Protein AF-0000000085115412 (afdb_homodimer)

Foldseek 3Di:
DDCLLVLLLQLLLVQLVVPPQFDALVRSCVRSVDDSVSSVVSVVLCVVLQQWHWDDDPSIHIHGNDHQQQAFSLSSCCSRPNPVQADDQPPFPPVDPCRVVVNVVSRVVSVVVVVVVSVVRRVHTSVNVNVVVVVD/DFCLLVLLLQLLLVQLVVPFQFDALVRSCVRSVDDSVSSVVSVVLCVVLQQWHWDDDPSTHIHGNDHQQQAFSLSSCCSRPNPVQADDQPPFPPVDPCRVVVNVVSRVVSVVVVVVVSVVRRVHTSVNVNVVVVVD

Secondary structure (DSSP, 8-state):
--HHHHHHHHHHHHHHHTTT--B-HHHHHHHHT--HHHHHHHHHHHHHTTSEEEE-STT-EEEESS-GGG-BHHHHHHHHHTTTTS-------TT-HHHHHHHHHHHHHHHHHHHHHHHHHHT-BHHHHHHHHHH-/--HHHHHHHHHHHHHHHTTT--B-HHHHHHHHT--HHHHHHHHHHHHHTTSEEEE-STT-EEEESS-GGG-BHHHHHHHHHTTTTS-------TT-HHHHHHHHHHHHHHHHHHHHHHHHHHT-BHHHHHHHHHH-

Structure (mmCIF, N/CA/C/O backbone):
data_AF-0000000085115412-model_v1
#
loop_
_entity.id
_entity.type
_entity.pdbx_description
1 polymer 'Hypothetical conserved protein'
#
loop_
_atom_site.group_PDB
_atom_site.id
_atom_site.type_symbol
_atom_site.label_atom_id
_atom_site.label_alt_id
_atom_site.label_comp_id
_atom_site.label_asym_id
_atom_site.label_entity_id
_atom_site.label_seq_id
_atom_site.pdbx_PDB_ins_code
_atom_site.Cartn_x
_atom_site.Cartn_y
_atom_site.Cartn_z
_atom_site.occupancy
_atom_site.B_iso_or_equiv
_atom_site.auth_seq_id
_atom_site.auth_comp_id
_atom_site.auth_asym_id
_atom_site.auth_atom_id
_atom_site.pdbx_PDB_model_num
ATOM 1 N N . MET A 1 1 ? -1.9 0.179 -7.562 1 40.44 1 MET A N 1
ATOM 2 C CA . MET A 1 1 ? -1.897 -1.228 -7.168 1 40.44 1 MET A CA 1
ATOM 3 C C . MET A 1 1 ? -2.105 -2.133 -8.375 1 40.44 1 MET A C 1
ATOM 5 O O . MET A 1 1 ? -3.162 -2.094 -9.016 1 40.44 1 MET A O 1
ATOM 9 N N . ASN A 1 2 ? -0.764 -2.729 -8.93 1 58.31 2 ASN A N 1
ATOM 10 C CA . ASN A 1 2 ? -0.173 -3.447 -10.055 1 58.31 2 ASN A CA 1
ATOM 11 C C . ASN A 1 2 ? -0.727 -4.863 -10.172 1 58.31 2 ASN A C 1
ATOM 13 O O . ASN A 1 2 ? -0.945 -5.531 -9.156 1 58.31 2 ASN A O 1
ATOM 17 N N . SER A 1 3 ? -1.425 -5.23 -10.961 1 79.81 3 SER A N 1
ATOM 18 C CA . SER A 1 3 ? -1.986 -6.512 -11.375 1 79.81 3 SER A CA 1
ATOM 19 C C . SER A 1 3 ? -0.922 -7.605 -11.383 1 79.81 3 SER A C 1
ATOM 21 O O . SER A 1 3 ? -1.246 -8.797 -11.398 1 79.81 3 SER A O 1
ATOM 23 N N . ASP A 1 4 ? 0.306 -7.184 -11.125 1 87.69 4 ASP A N 1
ATOM 24 C CA . ASP A 1 4 ? 1.377 -8.172 -11.211 1 87.69 4 ASP A CA 1
ATOM 25 C C . ASP A 1 4 ? 1.309 -9.164 -10.055 1 87.69 4 ASP A C 1
ATOM 27 O O . ASP A 1 4 ? 1.56 -10.352 -10.234 1 87.69 4 ASP A O 1
ATOM 31 N N . PHE A 1 5 ? 0.961 -8.664 -8.891 1 91.12 5 PHE A N 1
ATOM 32 C CA . PHE A 1 5 ? 0.835 -9.531 -7.723 1 91.12 5 PHE A CA 1
ATOM 33 C C . PHE A 1 5 ? -0.239 -10.586 -7.941 1 91.12 5 PHE A C 1
ATOM 35 O O . PHE A 1 5 ? 0.008 -11.781 -7.75 1 91.12 5 PHE A O 1
ATOM 42 N N . SER A 1 6 ? -1.369 -10.188 -8.438 1 90.44 6 SER A N 1
ATOM 43 C CA . SER A 1 6 ? -2.477 -11.109 -8.664 1 90.44 6 SER A CA 1
ATOM 44 C C . SER A 1 6 ? -2.135 -12.133 -9.742 1 90.44 6 SER A C 1
ATOM 46 O O . SER A 1 6 ? -2.428 -13.32 -9.586 1 90.44 6 SER A O 1
ATOM 48 N N . ILE A 1 7 ? -1.524 -11.672 -10.727 1 91.44 7 ILE A N 1
ATOM 49 C CA . ILE A 1 7 ? -1.143 -12.562 -11.812 1 91.44 7 ILE A CA 1
ATOM 50 C C . ILE A 1 7 ? -0.115 -13.578 -11.312 1 91.44 7 ILE A C 1
ATOM 52 O O . ILE A 1 7 ? -0.211 -14.766 -11.617 1 91.44 7 ILE A O 1
ATOM 56 N N . ALA A 1 8 ? 0.861 -13.078 -10.57 1 94.81 8 ALA A N 1
ATOM 57 C CA . ALA A 1 8 ? 1.9 -13.953 -10.039 1 94.81 8 ALA A CA 1
ATOM 58 C C . ALA A 1 8 ? 1.303 -15.023 -9.125 1 94.81 8 ALA A C 1
ATOM 60 O O . ALA A 1 8 ? 1.633 -16.203 -9.242 1 94.81 8 ALA A O 1
ATOM 61 N N . VAL A 1 9 ? 0.425 -14.594 -8.266 1 95 9 VAL A N 1
ATOM 62 C CA . VAL A 1 9 ? -0.204 -15.547 -7.363 1 95 9 VAL A CA 1
ATOM 63 C C . VAL A 1 9 ? -1.008 -16.562 -8.172 1 95 9 VAL A C 1
ATOM 65 O O . VAL A 1 9 ? -0.978 -17.766 -7.875 1 95 9 VAL A O 1
ATOM 68 N N . HIS A 1 10 ? -1.705 -16.125 -9.172 1 93.19 10 HIS A N 1
ATOM 69 C CA . HIS A 1 10 ? -2.463 -17.031 -10.039 1 93.19 10 HIS A CA 1
ATOM 70 C C . HIS A 1 10 ? -1.551 -18.062 -10.695 1 93.19 10 HIS A C 1
ATOM 72 O O . HIS A 1 10 ? -1.855 -19.25 -10.703 1 93.19 10 HIS A O 1
ATOM 78 N N . CYS A 1 11 ? -0.471 -17.625 -11.242 1 94 11 CYS A N 1
ATOM 79 C CA . CYS A 1 11 ? 0.487 -18.516 -11.883 1 94 11 CYS A CA 1
ATOM 80 C C . CYS A 1 11 ? 0.977 -19.578 -10.906 1 94 11 CYS A C 1
ATOM 82 O O . CYS A 1 11 ? 0.958 -20.781 -11.219 1 94 11 CYS A O 1
ATOM 84 N N . VAL A 1 12 ? 1.375 -19.172 -9.734 1 96.19 12 VAL A N 1
ATOM 85 C CA . VAL A 1 12 ? 1.95 -20.062 -8.734 1 96.19 12 VAL A CA 1
ATOM 86 C C . VAL A 1 12 ? 0.88 -21.031 -8.234 1 96.19 12 VAL A C 1
ATOM 88 O O . VAL A 1 12 ? 1.144 -22.234 -8.062 1 96.19 12 VAL A O 1
ATOM 91 N N . ALA A 1 13 ? -0.322 -20.5 -8.031 1 94.88 13 ALA A N 1
ATOM 92 C CA . ALA A 1 13 ? -1.43 -21.359 -7.605 1 94.88 13 ALA A CA 1
ATOM 93 C C . ALA A 1 13 ? -1.746 -22.406 -8.664 1 94.88 13 ALA A C 1
ATOM 95 O O . ALA A 1 13 ? -2.02 -23.562 -8.336 1 94.88 13 ALA A O 1
ATOM 96 N N . TYR A 1 14 ? -1.753 -22 -9.898 1 93.06 14 TYR A N 1
ATOM 97 C CA . TYR A 1 14 ? -2.004 -22.922 -11 1 93.06 14 TYR A CA 1
ATOM 98 C C . TYR A 1 14 ? -0.962 -24.031 -11.023 1 93.06 14 TYR A C 1
ATOM 100 O O . TYR A 1 14 ? -1.308 -25.219 -11.125 1 93.06 14 TYR A O 1
ATOM 108 N N . LEU A 1 15 ? 0.262 -23.656 -10.906 1 95.06 15 LEU A N 1
ATOM 109 C CA . LEU A 1 15 ? 1.343 -24.641 -10.891 1 95.06 15 LEU A CA 1
ATOM 110 C C . LEU A 1 15 ? 1.211 -25.578 -9.695 1 95.06 15 LEU A C 1
ATOM 112 O O . LEU A 1 15 ? 1.473 -26.781 -9.812 1 95.06 15 LEU A O 1
ATOM 116 N N . ALA A 1 16 ? 0.853 -24.984 -8.594 1 94.62 16 ALA A N 1
ATOM 117 C CA . ALA A 1 16 ? 0.689 -25.781 -7.379 1 94.62 16 ALA A CA 1
ATOM 118 C C . ALA A 1 16 ? -0.381 -26.859 -7.566 1 94.62 16 ALA A C 1
ATOM 120 O O . ALA A 1 16 ? -0.235 -27.984 -7.086 1 94.62 16 ALA A O 1
ATOM 121 N N . LYS A 1 17 ? -1.429 -26.531 -8.219 1 91.5 17 LYS A N 1
ATOM 122 C CA . LYS A 1 17 ? -2.533 -27.469 -8.438 1 91.5 17 LYS A CA 1
ATOM 123 C C . LYS A 1 17 ? -2.109 -28.625 -9.328 1 91.5 17 LYS A C 1
ATOM 125 O O . LYS A 1 17 ? -2.736 -29.688 -9.312 1 91.5 17 LYS A O 1
ATOM 130 N N . LYS A 1 18 ? -1.025 -28.438 -10.109 1 89.12 18 LYS A N 1
ATOM 131 C CA . LYS A 1 18 ? -0.589 -29.453 -11.062 1 89.12 18 LYS A CA 1
ATOM 132 C C . LYS A 1 18 ? 0.364 -30.438 -10.406 1 89.12 18 LYS A C 1
ATOM 134 O O . LYS A 1 18 ? 0.803 -31.406 -11.047 1 89.12 18 LYS A O 1
ATOM 139 N N . GLN A 1 19 ? 0.475 -30.438 -9.18 1 80.81 19 GLN A N 1
ATOM 140 C CA . GLN A 1 19 ? 1.154 -31.406 -8.32 1 80.81 19 GLN A CA 1
ATOM 141 C C . GLN A 1 19 ? 2.432 -31.906 -8.977 1 80.81 19 GLN A C 1
ATOM 143 O O . GLN A 1 19 ? 2.607 -33.125 -9.141 1 80.81 19 GLN A O 1
ATOM 148 N N . ASN A 1 20 ? 3.395 -31.141 -9.352 1 76.19 20 ASN A N 1
ATO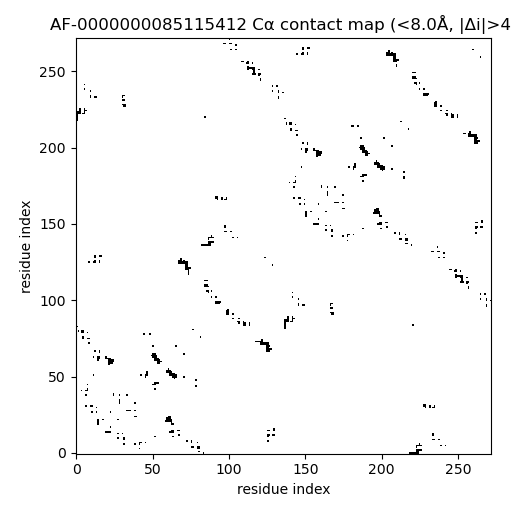M 149 C CA . ASN A 1 20 ? 4.727 -31.531 -9.812 1 76.19 20 ASN A CA 1
ATOM 150 C C . ASN A 1 20 ? 4.754 -31.766 -11.32 1 76.19 20 ASN A C 1
ATOM 152 O O . ASN A 1 20 ? 5.75 -32.281 -11.852 1 76.19 20 ASN A O 1
ATOM 156 N N . GLN A 1 21 ? 3.709 -31.609 -11.945 1 88.12 21 GLN A N 1
ATOM 157 C CA . GLN A 1 21 ? 3.742 -31.641 -13.406 1 88.12 21 GLN A CA 1
ATOM 158 C C . GLN A 1 21 ? 4.191 -30.297 -13.977 1 88.12 21 GLN A C 1
ATOM 160 O O . GLN A 1 21 ? 3.857 -29.234 -13.438 1 88.12 21 GLN A O 1
ATOM 165 N N . ARG A 1 22 ? 4.984 -30.438 -14.984 1 92.5 22 ARG A N 1
ATOM 166 C CA . ARG A 1 22 ? 5.41 -29.219 -15.656 1 92.5 22 ARG A CA 1
ATOM 167 C C . ARG A 1 22 ? 4.336 -28.719 -16.609 1 92.5 22 ARG A C 1
ATOM 169 O O . ARG A 1 22 ? 3.672 -29.516 -17.281 1 92.5 22 ARG A O 1
ATOM 176 N N . VAL A 1 23 ? 4.164 -27.484 -16.562 1 92.25 23 VAL A N 1
ATOM 177 C CA . VAL A 1 23 ? 3.131 -26.844 -17.375 1 92.25 23 VAL A CA 1
ATOM 178 C C . VAL A 1 23 ? 3.771 -25.828 -18.312 1 92.25 23 VAL A C 1
ATOM 180 O O . VAL A 1 23 ? 4.719 -25.125 -17.938 1 92.25 23 VAL A O 1
ATOM 183 N N . THR A 1 24 ? 3.264 -25.781 -19.562 1 91.5 24 THR A N 1
ATOM 184 C CA . THR A 1 24 ? 3.82 -24.844 -20.547 1 91.5 24 THR A CA 1
ATOM 185 C C . THR A 1 24 ? 3.311 -23.438 -20.297 1 91.5 24 THR A C 1
ATOM 187 O O . THR A 1 24 ? 2.301 -23.234 -19.609 1 91.5 24 THR A O 1
ATOM 190 N N . SER A 1 25 ? 4.09 -22.422 -20.844 1 91.44 25 SER A N 1
ATOM 191 C CA . SER A 1 25 ? 3.646 -21.047 -20.75 1 91.44 25 SER A CA 1
ATOM 192 C C . SER A 1 25 ? 2.279 -20.844 -21.391 1 91.44 25 SER A C 1
ATOM 194 O O . SER A 1 25 ? 1.492 -20 -20.953 1 91.44 25 SER A O 1
ATOM 196 N N . GLU A 1 26 ? 2 -21.641 -22.406 1 89.19 26 GLU A N 1
ATOM 197 C CA . GLU A 1 26 ? 0.71 -21.578 -23.078 1 89.19 26 GLU A CA 1
ATOM 198 C C . GLU A 1 26 ? -0.423 -22.016 -22.156 1 89.19 26 GLU A C 1
ATOM 200 O O . GLU A 1 26 ? -1.492 -21.406 -22.141 1 89.19 26 GLU A O 1
ATOM 205 N N . ASP A 1 27 ? -0.217 -23.078 -21.453 1 88.5 27 ASP A N 1
ATOM 206 C CA . ASP A 1 27 ? -1.202 -23.562 -20.484 1 88.5 27 ASP A CA 1
ATOM 207 C C . ASP A 1 27 ? -1.5 -22.5 -19.438 1 88.5 27 ASP A C 1
ATOM 209 O O . ASP A 1 27 ? -2.662 -22.25 -19.109 1 88.5 27 ASP A O 1
ATOM 213 N N . ILE A 1 28 ? -0.465 -21.906 -18.922 1 90.19 28 ILE A N 1
ATOM 214 C CA . ILE A 1 28 ? -0.603 -20.891 -17.875 1 90.19 28 ILE A CA 1
ATOM 215 C C . ILE A 1 28 ? -1.339 -19.672 -18.438 1 90.19 28 ILE A C 1
ATOM 217 O O . ILE A 1 28 ? -2.244 -19.141 -17.797 1 90.19 28 ILE A O 1
ATOM 221 N N . ALA A 1 29 ? -0.965 -19.25 -19.641 1 88.69 29 ALA A N 1
ATOM 222 C CA . ALA A 1 29 ? -1.586 -18.094 -20.297 1 88.69 29 ALA A CA 1
ATOM 223 C C . ALA A 1 29 ? -3.09 -18.297 -20.438 1 88.69 29 ALA A C 1
ATOM 225 O O . ALA A 1 29 ? -3.873 -17.375 -20.234 1 88.69 29 ALA A O 1
ATOM 226 N N . GLN A 1 30 ? -3.453 -19.5 -20.797 1 84.88 30 GLN A N 1
ATOM 227 C CA . GLN A 1 30 ? -4.863 -19.812 -20.984 1 84.88 30 GLN A CA 1
ATOM 228 C C . GLN A 1 30 ? -5.617 -19.734 -19.656 1 84.88 30 GLN A C 1
ATOM 230 O O . GLN A 1 30 ? -6.773 -19.312 -19.609 1 84.88 30 GLN A O 1
ATOM 235 N N . SER A 1 31 ? -4.953 -20.109 -18.656 1 85.06 31 SER A N 1
ATOM 236 C CA . SER A 1 31 ? -5.582 -20.094 -17.344 1 85.06 31 SER A CA 1
ATOM 237 C C . SER A 1 31 ? -5.727 -18.672 -16.812 1 85.06 31 SER A C 1
ATOM 239 O O . SER A 1 31 ? -6.801 -18.266 -16.359 1 85.06 31 SER A O 1
ATOM 241 N N . VAL A 1 32 ? -4.707 -17.828 -16.875 1 83.44 32 VAL A N 1
ATOM 242 C CA . VAL A 1 32 ? -4.645 -16.5 -16.25 1 83.44 32 VAL A CA 1
ATOM 243 C C . VAL A 1 32 ? -5.289 -15.469 -17.188 1 83.44 32 VAL A C 1
ATOM 245 O O . VAL A 1 32 ? -5.664 -14.383 -16.734 1 83.44 32 VAL A O 1
ATOM 248 N N . SER A 1 33 ? -5.469 -15.773 -18.453 1 81.62 33 SER A N 1
ATOM 249 C CA . SER A 1 33 ? -6.066 -14.891 -19.453 1 81.62 33 SER A CA 1
ATOM 250 C C . SER A 1 33 ? -5.348 -13.547 -19.516 1 81.62 33 SER A C 1
ATOM 252 O O . SER A 1 33 ? -5.984 -12.5 -19.469 1 81.62 33 SER A O 1
ATOM 254 N N . VAL A 1 34 ? -4.07 -13.602 -19.547 1 82 34 VAL A N 1
ATOM 255 C CA . VAL A 1 34 ? -3.232 -12.414 -19.641 1 82 34 VAL A CA 1
ATOM 256 C C . VAL A 1 34 ? -2.42 -12.453 -20.922 1 82 34 VAL A C 1
ATOM 258 O O . VAL A 1 34 ? -2.197 -13.523 -21.5 1 82 34 VAL A O 1
ATOM 261 N N . HIS A 1 35 ? -2.109 -11.305 -21.359 1 84.88 35 HIS A N 1
ATOM 262 C CA . HIS A 1 35 ? -1.275 -11.203 -22.562 1 84.88 35 HIS A CA 1
ATOM 263 C C . HIS A 1 35 ? 0.042 -11.953 -22.375 1 84.88 35 HIS A C 1
ATOM 265 O O . HIS A 1 35 ? 0.68 -11.836 -21.328 1 84.88 35 HIS A O 1
ATOM 271 N N . PRO A 1 36 ? 0.452 -12.711 -23.422 1 88.31 36 PRO A N 1
ATOM 272 C CA . PRO A 1 36 ? 1.651 -13.547 -23.328 1 88.31 36 PRO A CA 1
ATOM 273 C C . PRO A 1 36 ? 2.891 -12.75 -22.922 1 88.31 36 PRO A C 1
ATOM 275 O O . PRO A 1 36 ? 3.727 -13.25 -22.172 1 88.31 36 PRO A O 1
ATOM 278 N N . ALA A 1 37 ? 2.99 -11.555 -23.391 1 90.44 37 ALA A N 1
ATOM 279 C CA . ALA A 1 37 ? 4.152 -10.742 -23.047 1 90.44 37 ALA A CA 1
ATOM 280 C C . ALA A 1 37 ? 4.184 -10.445 -21.547 1 90.44 37 ALA A C 1
ATOM 282 O O . ALA A 1 37 ? 5.242 -10.5 -20.922 1 90.44 37 ALA A O 1
ATOM 283 N N . ARG A 1 38 ? 3.094 -10.086 -20.969 1 90.12 38 ARG A N 1
ATOM 284 C CA . ARG A 1 38 ? 3.006 -9.82 -19.531 1 90.12 38 ARG A CA 1
ATOM 285 C C . ARG A 1 38 ? 3.277 -11.086 -18.719 1 90.12 38 ARG A C 1
ATOM 287 O O . ARG A 1 38 ? 3.957 -11.039 -17.688 1 90.12 38 ARG A O 1
ATOM 294 N N . LEU A 1 39 ? 2.74 -12.141 -19.203 1 93.19 39 LEU A N 1
ATOM 295 C CA . LEU A 1 39 ? 2.971 -13.422 -18.547 1 93.19 39 LEU A CA 1
ATOM 296 C C . LEU A 1 39 ? 4.457 -13.766 -18.516 1 93.19 39 LEU A C 1
ATOM 298 O O . LEU A 1 39 ? 4.98 -14.203 -17.5 1 93.19 39 LEU A O 1
ATOM 302 N N . ARG A 1 40 ? 5.121 -13.602 -19.625 1 94.38 40 ARG A N 1
ATOM 303 C CA . ARG A 1 40 ? 6.543 -13.922 -19.719 1 94.38 40 ARG A CA 1
ATOM 304 C C . ARG A 1 40 ? 7.355 -13.125 -18.703 1 94.38 40 ARG A C 1
ATOM 306 O O . ARG A 1 40 ? 8.266 -13.664 -18.078 1 94.38 40 ARG A O 1
ATOM 313 N N . LYS A 1 41 ? 6.984 -11.883 -18.547 1 94.88 41 LYS A N 1
ATOM 314 C CA . LYS A 1 41 ? 7.664 -11.039 -17.578 1 94.88 41 LYS A CA 1
ATOM 315 C C . LYS A 1 41 ? 7.484 -11.586 -16.156 1 94.88 41 LYS A C 1
ATOM 317 O O . LYS A 1 41 ? 8.453 -11.68 -15.398 1 94.88 41 LYS A O 1
ATOM 322 N N . ILE A 1 42 ? 6.324 -11.93 -15.859 1 95.25 42 ILE A N 1
ATOM 323 C CA . ILE A 1 42 ? 6.008 -12.422 -14.523 1 95.25 42 ILE A CA 1
ATOM 324 C C . ILE A 1 42 ? 6.711 -13.758 -14.289 1 95.25 42 ILE A C 1
ATOM 326 O O . ILE A 1 42 ? 7.312 -13.969 -13.234 1 95.25 42 ILE A O 1
ATOM 330 N N . LEU A 1 43 ? 6.645 -14.625 -15.328 1 96.31 43 LEU A N 1
ATOM 331 C CA . LEU A 1 43 ? 7.316 -15.914 -15.203 1 96.31 43 LEU A CA 1
ATOM 332 C C . LEU A 1 43 ? 8.82 -15.727 -15.047 1 96.31 43 LEU A C 1
ATOM 334 O O . LEU A 1 43 ? 9.469 -16.469 -14.297 1 96.31 43 LEU A O 1
ATOM 338 N N . SER A 1 44 ? 9.336 -14.781 -15.727 1 97.12 44 SER A N 1
ATOM 339 C CA . SER A 1 44 ? 10.758 -14.492 -15.625 1 97.12 44 SER A CA 1
ATOM 340 C C . SER A 1 44 ? 11.148 -14.062 -14.219 1 97.12 44 SER A C 1
ATOM 342 O O . SER A 1 44 ? 12.156 -14.523 -13.672 1 97.12 44 SER A O 1
ATOM 344 N N . ILE A 1 45 ? 10.367 -13.195 -13.641 1 96.44 45 ILE A N 1
ATOM 345 C CA . ILE A 1 45 ? 10.617 -12.711 -12.281 1 96.44 45 ILE A CA 1
ATOM 346 C C . ILE A 1 45 ? 10.523 -13.867 -11.297 1 96.44 45 ILE A C 1
ATOM 348 O O . ILE A 1 45 ? 11.391 -14.039 -10.438 1 96.44 45 ILE A O 1
ATOM 352 N N . LEU A 1 46 ? 9.508 -14.68 -11.398 1 97.44 46 LEU A N 1
ATOM 353 C CA . LEU A 1 46 ? 9.297 -15.812 -10.5 1 97.44 46 LEU A CA 1
ATOM 354 C C . LEU A 1 46 ? 10.445 -16.812 -10.594 1 97.44 46 LEU A C 1
ATOM 356 O O . LEU A 1 46 ? 10.859 -17.391 -9.586 1 97.44 46 LEU A O 1
ATOM 360 N N . ARG A 1 47 ? 10.906 -16.984 -11.828 1 97 47 ARG A N 1
ATOM 361 C CA . ARG A 1 47 ? 12.031 -17.891 -12.039 1 97 47 ARG A CA 1
ATOM 362 C C . ARG A 1 47 ? 13.305 -17.328 -11.43 1 97 47 ARG A C 1
ATOM 364 O O . ARG A 1 47 ? 14.023 -18.031 -10.711 1 97 47 ARG A O 1
ATOM 371 N N . LYS A 1 48 ? 13.562 -16.078 -11.703 1 97.06 48 LYS A N 1
ATOM 372 C CA . LYS A 1 48 ? 14.758 -15.398 -11.195 1 97.06 48 LYS A CA 1
ATOM 373 C C . LYS A 1 48 ? 14.805 -15.438 -9.672 1 97.06 48 LYS A C 1
ATOM 375 O O . LYS A 1 48 ? 15.875 -15.57 -9.078 1 97.06 48 LYS A O 1
ATOM 380 N N . GLU A 1 49 ? 13.656 -15.336 -9.062 1 96.81 49 GLU A N 1
ATOM 381 C CA . GLU A 1 49 ? 13.562 -15.297 -7.609 1 96.81 49 GLU A CA 1
ATOM 382 C C . GLU A 1 49 ? 13.391 -16.703 -7.027 1 96.81 49 GLU A C 1
ATOM 384 O O . GLU A 1 49 ? 13.094 -16.844 -5.84 1 96.81 49 GLU A O 1
ATOM 389 N N . ASN A 1 50 ? 13.477 -17.688 -7.82 1 97.12 50 ASN A N 1
ATOM 390 C CA . ASN A 1 50 ? 13.531 -19.109 -7.465 1 97.12 50 ASN A CA 1
ATOM 391 C C . ASN A 1 50 ? 12.219 -19.594 -6.867 1 97.12 50 ASN A C 1
ATOM 393 O O . ASN A 1 50 ? 12.211 -20.438 -5.973 1 97.12 50 ASN A O 1
ATOM 397 N N . ILE A 1 51 ? 11.156 -19.016 -7.277 1 97.44 51 ILE A N 1
ATOM 398 C CA . ILE A 1 51 ? 9.844 -19.484 -6.871 1 97.44 51 ILE A CA 1
ATOM 399 C C . ILE A 1 51 ? 9.406 -20.641 -7.773 1 97.44 51 ILE A C 1
ATOM 401 O O . ILE A 1 51 ? 8.797 -21.609 -7.309 1 97.44 51 ILE A O 1
ATOM 405 N N . ILE A 1 52 ? 9.773 -20.484 -9.07 1 97.25 52 ILE A N 1
ATOM 406 C CA . ILE A 1 52 ? 9.484 -21.547 -10.039 1 97.25 52 ILE A CA 1
ATOM 407 C C . ILE A 1 52 ? 10.758 -21.938 -10.789 1 97.25 52 ILE A C 1
ATOM 409 O O . ILE A 1 52 ? 11.758 -21.219 -10.719 1 97.25 52 ILE A O 1
ATOM 413 N N . THR A 1 53 ? 10.703 -23.016 -11.461 1 95.62 53 THR A N 1
ATOM 414 C CA . THR A 1 53 ? 11.781 -23.5 -12.32 1 95.62 53 THR A CA 1
ATOM 415 C C . THR A 1 53 ? 11.266 -23.781 -13.727 1 95.62 53 THR A C 1
ATOM 417 O O . THR A 1 53 ? 10.062 -23.984 -13.922 1 95.62 53 THR A O 1
ATOM 420 N N . SER A 1 54 ? 12.148 -23.656 -14.672 1 94.5 54 SER A N 1
ATOM 421 C CA . SER A 1 54 ? 11.789 -23.938 -16.062 1 94.5 54 SER A CA 1
ATOM 422 C C . SER A 1 54 ? 12.75 -24.938 -16.688 1 94.5 54 SER A C 1
ATOM 424 O O . SER A 1 54 ? 13.938 -24.969 -16.359 1 94.5 54 SER A O 1
ATOM 426 N N . LYS A 1 55 ? 12.234 -25.781 -17.469 1 92.12 55 LYS A N 1
ATOM 427 C CA . LYS A 1 55 ? 13 -26.734 -18.25 1 92.12 55 LYS A CA 1
ATOM 428 C C . LYS A 1 55 ? 12.648 -26.656 -19.734 1 92.12 55 LYS A C 1
ATOM 430 O O . LYS A 1 55 ? 11.477 -26.5 -20.094 1 92.12 55 LYS A O 1
ATOM 435 N N . GLU A 1 56 ? 13.711 -26.672 -20.531 1 89.75 56 GLU A N 1
ATOM 436 C CA . GLU A 1 56 ? 13.492 -26.594 -21.984 1 89.75 56 GLU A CA 1
ATOM 437 C C . GLU A 1 56 ? 13.188 -27.984 -22.547 1 89.75 56 GLU A C 1
ATOM 439 O O . GLU A 1 56 ? 13.5 -29 -21.922 1 89.75 56 GLU A O 1
ATOM 444 N N . GLY A 1 57 ? 12.594 -28.047 -23.844 1 85.31 57 GLY A N 1
ATOM 445 C CA . GLY A 1 57 ? 12.383 -29.297 -24.562 1 85.31 57 GLY A CA 1
ATOM 446 C C . GLY A 1 57 ? 10.93 -29.734 -24.594 1 85.31 57 GLY A C 1
ATOM 447 O O . GLY A 1 57 ? 10.07 -29.094 -23.984 1 85.31 57 GLY A O 1
ATOM 448 N N . ALA A 1 58 ? 10.547 -30.844 -25.234 1 81.62 58 ALA A N 1
ATOM 449 C CA . ALA A 1 58 ? 9.203 -31.359 -25.469 1 81.62 58 ALA A CA 1
ATOM 450 C C . ALA A 1 58 ? 8.492 -31.672 -24.156 1 81.62 58 ALA A C 1
ATOM 452 O O . ALA A 1 58 ? 7.285 -31.469 -24.031 1 81.62 58 ALA A O 1
ATOM 453 N N . LYS A 1 59 ? 9.219 -32.156 -23.109 1 85.19 59 LYS A N 1
ATOM 454 C CA . LYS A 1 59 ? 8.625 -32.438 -21.797 1 85.19 59 LYS A CA 1
ATOM 455 C C . LYS A 1 59 ? 8.969 -31.328 -20.812 1 85.19 59 LYS A C 1
ATOM 457 O O . LYS A 1 59 ? 9.023 -31.578 -19.594 1 85.19 59 LYS A O 1
ATOM 462 N N . GLY A 1 60 ? 9.234 -30.125 -21.453 1 91.69 60 GLY A N 1
ATOM 463 C CA . GLY A 1 60 ? 9.625 -29.016 -20.609 1 91.69 60 GLY A CA 1
ATOM 464 C C . GLY A 1 60 ? 8.445 -28.203 -20.109 1 91.69 60 GLY A C 1
ATOM 465 O O . GLY A 1 60 ? 7.297 -28.641 -20.188 1 91.69 60 GLY A O 1
ATOM 466 N N . GLY A 1 61 ? 8.797 -27.094 -19.359 1 95.06 61 GLY A N 1
ATOM 467 C CA . GLY A 1 61 ? 7.793 -26.219 -18.766 1 95.06 61 GLY A CA 1
ATOM 468 C C . GLY A 1 61 ? 8.188 -25.703 -17.406 1 95.06 61 GLY A C 1
ATOM 469 O O . GLY A 1 61 ? 9.375 -25.625 -17.078 1 95.06 61 GLY A O 1
ATOM 470 N N . PHE A 1 62 ? 7.156 -25.281 -16.734 1 96.56 62 PHE A N 1
ATOM 471 C CA . PHE A 1 62 ? 7.375 -24.625 -15.445 1 96.56 62 PHE A CA 1
ATOM 472 C C . PHE A 1 62 ? 6.844 -25.484 -14.305 1 96.56 62 PHE A C 1
ATOM 474 O O . PHE A 1 62 ? 5.848 -26.188 -14.469 1 96.56 62 PHE A O 1
ATOM 481 N N . SER A 1 63 ? 7.488 -25.469 -13.25 1 96.12 63 SER A N 1
ATOM 482 C CA . SER A 1 63 ? 7.031 -26.094 -12.008 1 96.12 63 SER A CA 1
ATOM 483 C C . SER A 1 63 ? 7.477 -25.297 -10.789 1 96.12 63 SER A C 1
ATOM 485 O O . SER A 1 63 ? 8.312 -24.391 -10.906 1 96.12 63 SER A O 1
ATOM 487 N N . LEU A 1 64 ? 6.902 -25.609 -9.633 1 96.81 64 LEU A N 1
ATOM 488 C CA . LEU A 1 64 ? 7.289 -24.938 -8.406 1 96.81 64 LEU A CA 1
ATOM 489 C C . LEU A 1 64 ? 8.664 -25.406 -7.934 1 96.81 64 LEU A C 1
ATOM 491 O O . LEU A 1 64 ? 9.008 -26.578 -8.086 1 96.81 64 LEU A O 1
ATOM 495 N N . ASN A 1 65 ? 9.383 -24.484 -7.34 1 95.44 65 ASN A N 1
ATOM 496 C CA . ASN A 1 65 ? 10.672 -24.828 -6.754 1 95.44 65 ASN A CA 1
ATOM 497 C C . ASN A 1 65 ? 10.523 -25.422 -5.352 1 95.44 65 ASN A C 1
ATOM 499 O O . ASN A 1 65 ? 11.375 -26.172 -4.891 1 95.44 65 ASN A O 1
ATOM 503 N N . ASP A 1 66 ? 9.508 -25.031 -4.605 1 95.38 66 ASP A N 1
ATOM 504 C CA . ASP A 1 66 ? 9.188 -25.5 -3.254 1 95.38 66 ASP A CA 1
ATOM 505 C C . ASP A 1 66 ? 7.723 -25.906 -3.141 1 95.38 66 ASP A C 1
ATOM 507 O O . ASP A 1 66 ? 6.898 -25.516 -3.973 1 95.38 66 ASP A O 1
ATOM 511 N N . PRO A 1 67 ? 7.41 -26.766 -2.141 1 96.75 67 PRO A N 1
ATOM 512 C CA . PRO A 1 67 ? 5.992 -27.062 -1.91 1 96.75 67 PRO A CA 1
ATOM 513 C C . PRO A 1 67 ? 5.16 -25.797 -1.658 1 96.75 67 PRO A C 1
ATOM 515 O O . PRO A 1 67 ? 5.668 -24.828 -1.099 1 96.75 67 PRO A O 1
ATOM 518 N N . PRO A 1 68 ? 3.871 -25.828 -2.076 1 97.38 68 PRO A N 1
ATOM 519 C CA . PRO A 1 68 ? 3.014 -24.656 -1.952 1 97.38 68 PRO A CA 1
ATOM 520 C C . PRO A 1 68 ? 2.895 -24.156 -0.513 1 97.38 68 PRO A C 1
ATOM 522 O O . PRO A 1 68 ? 2.654 -22.969 -0.282 1 97.38 68 PRO A O 1
ATOM 525 N N . GLU A 1 69 ? 3.078 -25.062 0.548 1 97.62 69 GLU A N 1
ATOM 526 C CA . GLU A 1 69 ? 2.947 -24.688 1.953 1 97.62 69 GLU A CA 1
ATOM 527 C C . GLU A 1 69 ? 4.125 -23.828 2.406 1 97.62 69 GLU A C 1
ATOM 529 O O . GLU A 1 69 ? 4.066 -23.203 3.463 1 97.62 69 GLU A O 1
ATOM 534 N N . HIS A 1 70 ? 5.199 -23.75 1.576 1 97.69 70 HIS A N 1
ATOM 535 C CA . HIS A 1 70 ? 6.383 -22.969 1.927 1 97.69 70 HIS A CA 1
ATOM 536 C C . HIS A 1 70 ? 6.426 -21.656 1.151 1 97.69 70 HIS A C 1
ATOM 538 O O . HIS A 1 70 ? 7.316 -20.828 1.37 1 97.69 70 HIS A O 1
ATOM 544 N N . ILE A 1 71 ? 5.543 -21.422 0.222 1 97.94 71 ILE A N 1
ATOM 545 C CA . ILE A 1 71 ? 5.477 -20.188 -0.56 1 97.94 71 ILE A CA 1
ATOM 546 C C . ILE A 1 71 ? 4.418 -19.266 0.03 1 97.94 71 ILE A C 1
ATOM 548 O O . ILE A 1 71 ? 3.221 -19.547 -0.051 1 97.94 71 ILE A O 1
ATOM 552 N N . THR A 1 72 ? 4.91 -18.188 0.626 1 98.44 72 THR A N 1
ATOM 553 C CA . THR A 1 72 ? 4.012 -17.25 1.291 1 98.44 72 THR A CA 1
ATOM 554 C C . THR A 1 72 ? 3.738 -16.047 0.4 1 98.44 72 THR A C 1
ATOM 556 O O . THR A 1 72 ? 4.508 -15.758 -0.518 1 98.44 72 THR A O 1
ATOM 559 N N . LEU A 1 73 ? 2.658 -15.391 0.662 1 96.81 73 LEU A N 1
ATOM 560 C CA . LEU A 1 73 ? 2.225 -14.297 -0.204 1 96.81 73 LEU A CA 1
ATOM 561 C C . LEU A 1 73 ? 3.16 -13.102 -0.077 1 96.81 73 LEU A C 1
ATOM 563 O O . LEU A 1 73 ? 3.299 -12.312 -1.016 1 96.81 73 LEU A O 1
ATOM 567 N N . ASP A 1 74 ? 3.816 -12.953 1.164 1 95.5 74 ASP A N 1
ATOM 568 C CA . ASP A 1 74 ? 4.738 -11.828 1.297 1 95.5 74 ASP A CA 1
ATOM 569 C C . ASP A 1 74 ? 5.91 -11.969 0.328 1 95.5 74 ASP A C 1
ATOM 571 O O . ASP A 1 74 ? 6.391 -10.969 -0.22 1 95.5 74 ASP A O 1
ATOM 575 N N . LYS A 1 75 ? 6.375 -13.211 0.081 1 96.12 75 LYS A N 1
ATOM 576 C CA . LYS A 1 75 ? 7.469 -13.445 -0.856 1 96.12 75 LYS A CA 1
ATOM 577 C C . LYS A 1 75 ? 7.094 -13 -2.268 1 96.12 75 LYS A C 1
ATOM 579 O O . LYS A 1 75 ? 7.879 -12.336 -2.945 1 96.12 75 LYS A O 1
ATOM 584 N N . ILE A 1 76 ? 5.852 -13.312 -2.66 1 95.94 76 ILE A N 1
ATOM 585 C CA . ILE A 1 76 ? 5.387 -12.961 -3.996 1 95.94 76 ILE A CA 1
ATOM 586 C C . ILE A 1 76 ? 5.141 -11.453 -4.066 1 95.94 76 ILE A C 1
ATOM 588 O O . ILE A 1 76 ? 5.457 -10.812 -5.074 1 95.94 76 ILE A O 1
ATOM 592 N N . PHE A 1 77 ? 4.621 -10.914 -3.029 1 93.5 77 PHE A N 1
ATOM 593 C CA . PHE A 1 77 ? 4.348 -9.484 -2.994 1 93.5 77 PHE A CA 1
ATOM 594 C C . PHE A 1 77 ? 5.637 -8.68 -3.127 1 93.5 77 PHE A C 1
ATOM 596 O O . PHE A 1 77 ? 5.699 -7.723 -3.898 1 93.5 77 PHE A O 1
ATOM 603 N N . LYS A 1 78 ? 6.68 -9.047 -2.42 1 92.5 78 LYS A N 1
ATOM 604 C CA . LYS A 1 78 ? 7.945 -8.32 -2.404 1 92.5 78 LYS A CA 1
ATOM 605 C C . LYS A 1 78 ? 8.578 -8.281 -3.795 1 92.5 78 LYS A C 1
ATOM 607 O O . LYS A 1 78 ? 9.188 -7.277 -4.176 1 92.5 78 LYS A 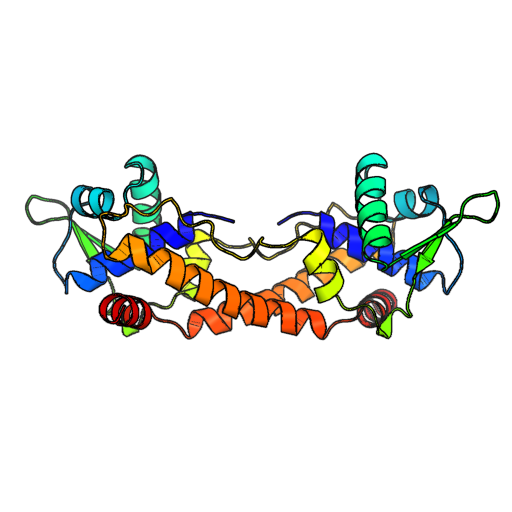O 1
ATOM 612 N N . ILE A 1 79 ? 8.359 -9.258 -4.547 1 92.44 79 ILE A N 1
ATOM 613 C CA . ILE A 1 79 ? 9.055 -9.32 -5.828 1 92.44 79 ILE A CA 1
ATOM 614 C C . ILE A 1 79 ? 8.195 -8.68 -6.914 1 92.44 79 ILE A C 1
ATOM 616 O O . ILE A 1 79 ? 8.68 -8.406 -8.016 1 92.44 79 ILE A O 1
ATOM 620 N N . THR A 1 80 ? 6.941 -8.484 -6.652 1 90.62 80 THR A N 1
ATOM 621 C CA . THR A 1 80 ? 6.062 -7.961 -7.691 1 90.62 80 THR A CA 1
ATOM 622 C C . THR A 1 80 ? 5.664 -6.52 -7.383 1 90.62 80 THR A C 1
ATOM 624 O O . THR A 1 80 ? 5.23 -5.785 -8.273 1 90.62 80 THR A O 1
ATOM 627 N N . SER A 1 81 ? 5.66 -6.129 -6.055 1 80.69 81 SER A N 1
ATOM 628 C CA . SER A 1 81 ? 5.07 -4.859 -5.641 1 80.69 81 SER A CA 1
ATOM 629 C C . SER A 1 81 ? 6.039 -4.059 -4.777 1 80.69 81 SER A C 1
ATOM 631 O O . SER A 1 81 ? 5.637 -3.107 -4.102 1 80.69 81 SER A O 1
ATOM 633 N N . GLU A 1 82 ? 7.207 -4.309 -4.734 1 67.06 82 GLU A N 1
ATOM 634 C CA . GLU A 1 82 ? 8.188 -3.646 -3.879 1 67.06 82 GLU A CA 1
ATOM 635 C C . GLU A 1 82 ? 8.031 -2.129 -3.936 1 67.06 82 GLU A C 1
ATOM 637 O O . GLU A 1 82 ? 7.793 -1.563 -5.004 1 67.06 82 GLU A O 1
ATOM 642 N N . GLU A 1 83 ? 8.031 -1.45 -2.725 1 64.81 83 GLU A N 1
ATOM 643 C CA . GLU A 1 83 ? 8.078 -0.013 -2.475 1 64.81 83 GLU A CA 1
ATOM 644 C C . GLU A 1 83 ? 6.73 0.642 -2.76 1 64.81 83 GLU A C 1
ATOM 646 O O . GLU A 1 83 ? 6.637 1.867 -2.848 1 64.81 83 GLU A O 1
ATOM 651 N N . THR A 1 84 ? 5.789 -0.155 -2.963 1 69.31 84 THR A N 1
ATOM 652 C CA . THR A 1 84 ? 4.488 0.422 -3.277 1 69.31 84 THR A CA 1
ATOM 653 C C . THR A 1 84 ? 3.885 1.095 -2.047 1 69.31 84 THR A C 1
ATOM 655 O O . THR A 1 84 ? 3.09 2.029 -2.172 1 69.31 84 THR A O 1
ATOM 658 N N . LEU A 1 85 ? 4.367 0.74 -0.849 1 70.12 85 LEU A N 1
ATOM 659 C CA . LEU A 1 85 ? 3.715 1.257 0.35 1 70.12 85 LEU A CA 1
ATOM 660 C C . LEU A 1 85 ? 4.551 2.357 0.993 1 70.12 85 LEU A C 1
ATOM 662 O O . LEU A 1 85 ? 4.156 2.93 2.012 1 70.12 85 LEU A O 1
ATOM 666 N N . VAL A 1 86 ? 5.711 2.756 0.384 1 66.69 86 VAL A N 1
ATOM 667 C CA . VAL A 1 86 ? 6.566 3.807 0.927 1 66.69 86 VAL A CA 1
ATOM 668 C C . VAL A 1 86 ? 6.281 5.125 0.209 1 66.69 86 VAL A C 1
ATOM 670 O O . VAL A 1 86 ? 6.305 5.184 -1.023 1 66.69 86 VAL A O 1
ATOM 673 N N . PRO A 1 87 ? 5.828 6.094 1.015 1 63.88 87 PRO A N 1
ATOM 674 C CA . PRO A 1 87 ? 5.527 7.387 0.394 1 63.88 87 PRO A CA 1
ATOM 675 C C . PRO A 1 87 ? 6.73 7.988 -0.33 1 63.88 87 PRO A C 1
ATOM 677 O O . PRO A 1 87 ? 7.871 7.801 0.1 1 63.88 87 PRO A O 1
ATOM 680 N N . LYS A 1 88 ? 6.453 8.438 -1.518 1 63.44 88 LYS A N 1
ATOM 681 C CA . LYS A 1 88 ? 7.43 9.289 -2.188 1 63.44 88 LYS A CA 1
ATOM 682 C C . LYS A 1 88 ? 7.367 10.719 -1.658 1 63.44 88 LYS A C 1
ATOM 684 O O . LYS A 1 88 ? 6.32 11.359 -1.725 1 63.44 88 LYS A O 1
ATOM 689 N N . CYS A 1 89 ? 8.258 11.078 -0.769 1 60.97 89 CYS A N 1
ATOM 690 C CA . CYS A 1 89 ? 8.273 12.414 -0.19 1 60.97 89 CYS A CA 1
ATOM 691 C C . CYS A 1 89 ? 8.914 13.414 -1.144 1 60.97 89 CYS A C 1
ATOM 693 O O . CYS A 1 89 ? 9.984 13.148 -1.702 1 60.97 89 CYS A O 1
ATOM 695 N N . PRO A 1 90 ? 8.117 14.414 -1.617 1 57.06 90 PRO A N 1
ATOM 696 C CA . PRO A 1 90 ? 8.75 15.445 -2.434 1 57.06 90 PRO A CA 1
ATOM 697 C C . PRO A 1 90 ? 10.008 16.016 -1.78 1 57.06 90 PRO A C 1
ATOM 699 O O . PRO A 1 90 ? 10.172 15.922 -0.562 1 57.06 90 PRO A O 1
ATOM 702 N N . ASP A 1 91 ? 11.016 16.281 -2.688 1 52.94 91 ASP A N 1
ATOM 703 C CA . ASP A 1 91 ? 12.203 16.969 -2.184 1 52.94 91 ASP A CA 1
ATOM 704 C C . ASP A 1 91 ? 11.828 18.078 -1.214 1 52.94 91 ASP A C 1
ATOM 706 O O . ASP A 1 91 ? 11.008 18.938 -1.54 1 52.94 91 ASP A O 1
ATOM 710 N N . SER A 1 92 ? 11.727 17.719 0.024 1 53 92 SER A N 1
ATOM 711 C CA . SER A 1 92 ? 11.438 18.703 1.069 1 53 92 SER A CA 1
ATOM 712 C C . SER A 1 92 ? 12.203 20 0.849 1 53 92 SER A C 1
ATOM 714 O O . SER A 1 92 ? 13.305 19.984 0.301 1 53 92 SER A O 1
ATOM 716 N N . ASN A 1 93 ? 11.406 21.078 0.824 1 53.22 93 ASN A N 1
ATOM 717 C CA . ASN A 1 93 ? 12.156 22.312 0.951 1 53.22 93 ASN A CA 1
ATOM 718 C C . ASN A 1 93 ? 13.164 22.25 2.094 1 53.22 93 ASN A C 1
ATOM 720 O O . ASN A 1 93 ? 12.781 22.203 3.264 1 53.22 93 ASN A O 1
ATOM 724 N N . GLU A 1 94 ? 14.359 21.922 1.788 1 55.38 94 GLU A N 1
ATOM 725 C CA . GLU A 1 94 ? 15.445 21.828 2.758 1 55.38 94 GLU A CA 1
ATOM 726 C C . GLU A 1 94 ? 15.414 23 3.742 1 55.38 94 GLU A C 1
ATOM 728 O O . GLU A 1 94 ? 15.969 22.906 4.84 1 55.38 94 GLU A O 1
ATOM 733 N N . ASN A 1 95 ? 14.727 24.016 3.314 1 56.47 95 ASN A N 1
ATOM 734 C CA . ASN A 1 95 ? 14.719 25.188 4.184 1 56.47 95 ASN A CA 1
ATOM 735 C C . ASN A 1 95 ? 13.562 25.141 5.176 1 56.47 95 ASN A C 1
ATOM 737 O O . ASN A 1 95 ? 13.469 25.984 6.074 1 56.47 95 ASN A O 1
ATOM 741 N N . CYS A 1 96 ? 12.703 24.172 5.051 1 62.62 96 CYS A N 1
ATOM 742 C CA . CYS A 1 96 ? 11.609 24.047 6.016 1 62.62 96 CYS A CA 1
ATOM 743 C C . CYS A 1 96 ? 11.938 22.984 7.066 1 62.62 96 CYS A C 1
ATOM 745 O O . CYS A 1 96 ? 12.164 21.828 6.73 1 62.62 96 CYS A O 1
ATOM 747 N N . PRO A 1 97 ? 12.195 23.422 8.289 1 62.5 97 PRO A N 1
ATOM 748 C CA . PRO A 1 97 ? 12.523 22.484 9.367 1 62.5 97 PRO A CA 1
ATOM 749 C C . PRO A 1 97 ? 11.594 21.281 9.406 1 62.5 97 PRO A C 1
ATOM 751 O O . PRO A 1 97 ? 12.039 20.156 9.656 1 62.5 97 PRO A O 1
ATOM 754 N N . ILE A 1 98 ? 10.352 21.516 9.117 1 68.25 98 ILE A N 1
ATOM 755 C CA . ILE A 1 98 ? 9.375 20.422 9.109 1 68.25 98 ILE A CA 1
ATOM 756 C C . ILE A 1 98 ? 9.656 19.484 7.934 1 68.25 98 ILE A C 1
ATOM 758 O O . ILE A 1 98 ? 9.711 18.266 8.102 1 68.25 98 ILE A O 1
ATOM 762 N N . GLY A 1 99 ? 9.898 20.125 6.863 1 69.81 99 GLY A N 1
ATOM 763 C CA . GLY A 1 99 ? 10.047 19.359 5.637 1 69.81 99 GLY A CA 1
ATOM 764 C C . GLY A 1 99 ? 11.242 18.422 5.664 1 69.81 99 GLY A C 1
ATOM 765 O O . GLY A 1 99 ? 11.156 17.281 5.195 1 69.81 99 GLY A O 1
ATOM 766 N N . ARG A 1 100 ? 12.367 18.891 6.254 1 73.12 100 ARG A N 1
ATOM 767 C CA . ARG A 1 100 ? 13.633 18.156 6.223 1 73.12 100 ARG A CA 1
ATOM 768 C C . ARG A 1 100 ? 13.523 16.859 7 1 73.12 100 ARG A C 1
ATOM 770 O O . ARG A 1 100 ? 14.047 15.82 6.57 1 73.12 100 ARG A O 1
ATOM 777 N N . ASN A 1 101 ? 12.789 16.922 8.141 1 85.12 101 ASN A N 1
ATOM 778 C CA . ASN A 1 101 ? 12.75 15.766 9.016 1 85.12 101 ASN A CA 1
ATOM 779 C C . ASN A 1 101 ? 11.5 14.93 8.781 1 85.12 101 ASN A C 1
ATOM 781 O O . ASN A 1 101 ? 11.484 13.727 9.078 1 85.12 101 ASN A O 1
ATOM 785 N N . LEU A 1 102 ? 10.555 15.633 8.258 1 87.94 102 LEU A N 1
ATOM 786 C CA . LEU A 1 102 ? 9.266 14.969 8.109 1 87.94 102 LEU A CA 1
ATOM 787 C C . LEU A 1 102 ? 9.367 13.797 7.137 1 87.94 102 LEU A C 1
ATOM 789 O O . LEU A 1 102 ? 8.812 12.727 7.387 1 87.94 102 LEU A O 1
ATOM 793 N N . SER A 1 103 ? 10.117 14.008 6.074 1 85.44 103 SER A N 1
ATOM 794 C CA . SER A 1 103 ? 10.266 12.953 5.074 1 85.44 103 SER A CA 1
ATOM 795 C C . SER A 1 103 ? 10.852 11.688 5.691 1 85.44 103 SER A C 1
ATOM 797 O O . SER A 1 103 ? 10.328 10.594 5.492 1 85.44 103 SER A O 1
ATOM 799 N N . ASP A 1 104 ? 11.922 11.859 6.449 1 88 104 ASP A N 1
ATOM 800 C CA . ASP A 1 104 ? 12.578 10.719 7.086 1 88 104 ASP A CA 1
ATOM 801 C C . ASP A 1 104 ? 11.633 10.031 8.07 1 88 104 ASP A C 1
ATOM 803 O O . ASP A 1 104 ? 11.602 8.805 8.148 1 88 104 ASP A O 1
ATOM 807 N N . ILE A 1 105 ? 10.914 10.828 8.797 1 92.75 105 ILE A N 1
ATOM 808 C CA . ILE A 1 105 ? 9.992 10.297 9.789 1 92.75 105 ILE A CA 1
ATOM 809 C C . ILE A 1 105 ? 8.891 9.492 9.102 1 92.75 105 ILE A C 1
ATOM 811 O O . ILE A 1 105 ? 8.586 8.367 9.5 1 92.75 105 ILE A O 1
ATOM 815 N N . LEU A 1 106 ? 8.328 10.055 8.047 1 91.31 106 LEU A N 1
ATOM 816 C CA . LEU A 1 106 ? 7.23 9.383 7.363 1 91.31 106 LEU A CA 1
ATOM 817 C C . LEU A 1 106 ? 7.715 8.109 6.672 1 91.31 106 LEU A C 1
ATOM 819 O O . LEU A 1 106 ? 6.992 7.113 6.621 1 91.31 106 LEU A O 1
ATOM 823 N N . ILE A 1 107 ? 8.914 8.18 6.086 1 88.25 107 ILE A N 1
ATOM 824 C CA . ILE A 1 107 ? 9.492 6.988 5.473 1 88.25 107 ILE A CA 1
ATOM 825 C C . ILE A 1 107 ? 9.602 5.875 6.508 1 88.25 107 ILE A C 1
ATOM 827 O O . ILE A 1 107 ? 9.195 4.738 6.25 1 88.25 107 ILE A O 1
ATOM 831 N N . ARG A 1 108 ? 10.117 6.211 7.68 1 92.44 108 ARG A N 1
ATOM 832 C CA . ARG A 1 108 ? 10.258 5.227 8.742 1 92.44 108 ARG A CA 1
ATOM 833 C C . ARG A 1 108 ? 8.891 4.715 9.203 1 92.44 108 ARG A C 1
ATOM 835 O O . ARG A 1 108 ? 8.695 3.504 9.336 1 92.44 108 ARG A O 1
ATOM 842 N N . VAL A 1 109 ? 7.965 5.57 9.438 1 93.69 109 VAL A N 1
ATOM 843 C CA . VAL A 1 109 ? 6.633 5.207 9.914 1 93.69 109 VAL A CA 1
ATOM 844 C C . VAL A 1 109 ? 5.949 4.305 8.891 1 93.69 109 VAL A C 1
ATOM 846 O O . VAL A 1 109 ? 5.371 3.275 9.25 1 93.69 109 VAL A O 1
ATOM 849 N N . CYS A 1 110 ? 6.02 4.645 7.621 1 90.31 110 CYS A N 1
ATOM 850 C CA . CYS A 1 110 ? 5.379 3.859 6.574 1 90.31 110 CYS A CA 1
ATOM 851 C C . CYS A 1 110 ? 6.078 2.518 6.391 1 90.31 110 CYS A C 1
ATOM 853 O O . CYS A 1 110 ? 5.43 1.513 6.094 1 90.31 110 CYS A O 1
ATOM 855 N N . HIS A 1 111 ? 7.391 2.568 6.52 1 90.88 111 HIS A N 1
ATOM 856 C CA . HIS A 1 111 ? 8.133 1.312 6.473 1 90.88 111 HIS A CA 1
ATOM 857 C C . HIS A 1 111 ? 7.672 0.362 7.574 1 90.88 111 HIS A C 1
ATOM 859 O O . HIS A 1 111 ? 7.438 -0.822 7.32 1 90.88 111 HIS A O 1
ATOM 865 N N . ASN A 1 112 ? 7.535 0.888 8.773 1 94.19 112 ASN A N 1
ATOM 866 C CA . ASN A 1 112 ? 7.055 0.074 9.883 1 94.19 112 ASN A CA 1
ATOM 867 C C . ASN A 1 112 ? 5.637 -0.437 9.633 1 94.19 112 ASN A C 1
ATOM 869 O O . ASN A 1 112 ? 5.336 -1.599 9.914 1 94.19 112 ASN A O 1
ATOM 873 N N . ALA A 1 113 ? 4.777 0.406 9.117 1 92.88 113 ALA A N 1
ATOM 874 C CA . ALA A 1 113 ? 3.42 -0.011 8.773 1 92.88 113 ALA A CA 1
ATOM 875 C C . ALA A 1 113 ? 3.438 -1.122 7.73 1 92.88 113 ALA A C 1
ATOM 877 O O . ALA A 1 113 ? 2.68 -2.09 7.828 1 92.88 113 ALA A O 1
ATOM 878 N N . GLU A 1 114 ? 4.277 -0.938 6.715 1 90.56 114 GLU A N 1
ATOM 879 C CA . GLU A 1 114 ? 4.414 -1.938 5.66 1 90.56 114 GLU A CA 1
ATOM 880 C C . GLU A 1 114 ? 4.805 -3.297 6.234 1 90.56 114 GLU A C 1
ATOM 882 O O . GLU A 1 114 ? 4.352 -4.336 5.75 1 90.56 114 GLU A O 1
ATOM 887 N N . GLN A 1 115 ? 5.699 -3.268 7.266 1 93.31 115 GLN A N 1
ATOM 888 C CA . GLN A 1 115 ? 6.098 -4.523 7.895 1 93.31 115 GLN A CA 1
ATOM 889 C C . GLN A 1 115 ? 4.895 -5.242 8.492 1 93.31 115 GLN A C 1
ATOM 891 O O . GLN A 1 115 ? 4.82 -6.473 8.461 1 93.31 115 GLN A O 1
ATOM 896 N N . HIS A 1 116 ? 3.93 -4.504 9.031 1 93.94 116 HIS A N 1
ATOM 897 C CA . HIS A 1 116 ? 2.713 -5.113 9.555 1 93.94 116 HIS A CA 1
ATOM 898 C C . HIS A 1 116 ? 1.867 -5.703 8.43 1 93.94 116 HIS A C 1
ATOM 900 O O . HIS A 1 116 ? 1.279 -6.777 8.586 1 93.94 116 HIS A O 1
ATOM 906 N N . PHE A 1 117 ? 1.84 -5.062 7.344 1 92.19 117 PHE A N 1
ATOM 907 C CA . PHE A 1 117 ? 1.182 -5.555 6.141 1 92.19 117 PHE A CA 1
ATOM 908 C C . PHE A 1 117 ? 1.823 -6.852 5.66 1 92.19 117 PHE A C 1
ATOM 910 O O . PHE A 1 117 ? 1.138 -7.859 5.488 1 92.19 117 PHE A O 1
ATOM 917 N N . LEU A 1 118 ? 3.125 -6.824 5.551 1 93.5 118 LEU A N 1
ATOM 918 C CA . LEU A 1 118 ? 3.871 -7.965 5.035 1 93.5 118 LEU A CA 1
ATOM 919 C C . LEU A 1 118 ? 3.818 -9.133 6.012 1 93.5 118 LEU A C 1
ATOM 921 O O . LEU A 1 118 ? 3.785 -10.297 5.594 1 93.5 118 LEU A O 1
ATOM 925 N N . ASN A 1 119 ? 3.842 -8.82 7.277 1 96.25 119 ASN A N 1
ATOM 926 C CA . ASN A 1 119 ? 3.77 -9.875 8.281 1 96.25 119 ASN A CA 1
ATOM 927 C C . ASN A 1 119 ? 2.457 -10.648 8.195 1 96.25 119 ASN A C 1
ATOM 929 O O . ASN A 1 119 ? 2.432 -11.859 8.398 1 96.25 119 ASN A O 1
ATOM 933 N N . TYR A 1 120 ? 1.387 -9.961 7.934 1 96.38 120 TYR A N 1
ATOM 934 C CA . TYR A 1 120 ? 0.126 -10.664 7.723 1 96.38 120 TYR A CA 1
ATOM 935 C C . TYR A 1 120 ? 0.208 -11.578 6.504 1 96.38 120 TYR A C 1
ATOM 937 O O . TYR A 1 120 ? -0.191 -12.742 6.562 1 96.38 120 TYR A O 1
ATOM 945 N N . LEU A 1 121 ? 0.729 -11.094 5.359 1 95.38 121 LEU A N 1
ATOM 946 C CA . LEU A 1 121 ? 0.843 -11.859 4.125 1 95.38 121 LEU A CA 1
ATOM 947 C C . LEU A 1 121 ? 1.752 -13.07 4.32 1 95.38 121 LEU A C 1
ATOM 949 O O . LEU A 1 121 ? 1.552 -14.109 3.689 1 95.38 121 LEU A O 1
ATOM 953 N N . LYS A 1 122 ? 2.764 -12.883 5.152 1 97.56 122 LYS A N 1
ATOM 954 C CA . LYS A 1 122 ? 3.691 -13.961 5.473 1 97.56 122 LYS A CA 1
ATOM 955 C C . LYS A 1 122 ? 2.961 -15.148 6.098 1 97.56 122 LYS A C 1
ATOM 957 O O . LYS A 1 122 ? 3.41 -16.297 5.98 1 97.56 122 LYS A O 1
ATOM 962 N N . GLY A 1 123 ? 1.81 -14.867 6.672 1 97.94 123 GLY A N 1
ATOM 963 C CA . GLY A 1 123 ? 1.026 -15.906 7.328 1 97.94 123 GLY A CA 1
ATOM 964 C C . GLY A 1 123 ? 0.103 -16.641 6.379 1 97.94 123 GLY A C 1
ATOM 965 O O . GLY A 1 123 ? -0.574 -17.594 6.777 1 97.94 123 GLY A O 1
ATOM 966 N N . VAL A 1 124 ? 0.015 -16.281 5.121 1 98.31 124 VAL A N 1
ATOM 967 C CA . VAL A 1 124 ? -0.84 -16.906 4.121 1 98.31 124 VAL A CA 1
ATOM 968 C C . VAL A 1 124 ? 0.022 -17.594 3.062 1 98.31 124 VAL A C 1
ATOM 970 O O . VAL A 1 124 ? 0.862 -16.953 2.426 1 98.31 124 VAL A O 1
ATOM 973 N N . THR A 1 125 ? -0.153 -18.906 2.848 1 98.44 125 THR A N 1
ATOM 974 C CA . THR A 1 125 ? 0.635 -19.656 1.883 1 98.44 125 THR A CA 1
ATOM 975 C C . THR A 1 125 ? -0.167 -19.906 0.609 1 98.44 125 THR A C 1
ATOM 977 O O . THR A 1 125 ? -1.388 -19.734 0.593 1 98.44 125 THR A O 1
ATOM 980 N N . ILE A 1 126 ? 0.503 -20.297 -0.442 1 97.69 126 ILE A N 1
ATOM 981 C CA . ILE A 1 126 ? -0.153 -20.688 -1.684 1 97.69 126 ILE A CA 1
ATOM 982 C C . ILE A 1 126 ? -1.056 -21.891 -1.427 1 97.69 126 ILE A C 1
ATOM 984 O O . ILE A 1 126 ? -2.127 -22.016 -2.025 1 97.69 126 ILE A O 1
ATOM 988 N N . LYS A 1 127 ? -0.611 -22.797 -0.549 1 97.56 127 LYS A N 1
ATOM 989 C CA . LYS A 1 127 ? -1.472 -23.922 -0.188 1 97.56 127 LYS A CA 1
ATOM 990 C C . LYS A 1 127 ? -2.801 -23.438 0.38 1 97.56 127 LYS A C 1
ATOM 992 O O . LYS A 1 127 ? -3.859 -23.969 0.044 1 97.56 127 LYS A O 1
ATOM 997 N N . ASP A 1 128 ? -2.758 -22.438 1.294 1 97.5 128 ASP A N 1
ATOM 998 C CA . ASP A 1 128 ? -3.977 -21.859 1.851 1 97.5 128 ASP A CA 1
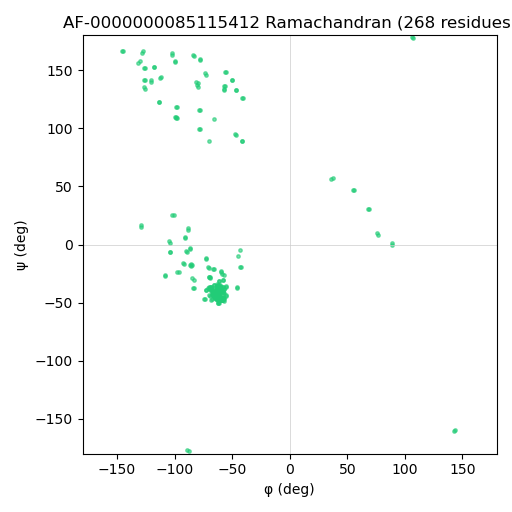ATOM 999 C C . ASP A 1 128 ? -4.898 -21.359 0.745 1 97.5 128 ASP A C 1
ATOM 1001 O O . ASP A 1 128 ? -6.109 -21.562 0.796 1 97.5 128 ASP A O 1
ATOM 1005 N N . ILE A 1 129 ? -4.316 -20.672 -0.239 1 96.12 129 ILE A N 1
ATOM 1006 C CA . ILE A 1 129 ? -5.066 -20.109 -1.355 1 96.12 129 ILE A CA 1
ATOM 1007 C C . ILE A 1 129 ? -5.754 -21.234 -2.137 1 96.12 129 ILE A C 1
ATOM 1009 O O . ILE A 1 129 ? -6.953 -21.156 -2.406 1 96.12 129 ILE A O 1
ATOM 1013 N N . ILE A 1 130 ? -5.031 -22.25 -2.492 1 94.12 130 ILE A N 1
ATOM 1014 C CA . ILE A 1 130 ? -5.551 -23.359 -3.277 1 94.12 130 ILE A CA 1
ATOM 1015 C C . ILE A 1 130 ? -6.66 -24.062 -2.498 1 94.12 130 ILE A C 1
ATOM 1017 O O . ILE A 1 130 ? -7.691 -24.422 -3.066 1 94.12 130 ILE A O 1
ATOM 1021 N N . ASP A 1 131 ? -6.41 -24.281 -1.224 1 95.5 131 ASP A N 1
ATOM 1022 C CA . ASP A 1 131 ? -7.402 -24.938 -0.387 1 95.5 131 ASP A CA 1
ATOM 1023 C C . ASP A 1 131 ? -8.711 -24.156 -0.352 1 95.5 131 ASP A C 1
ATOM 1025 O O . ASP A 1 131 ? -9.797 -24.734 -0.4 1 95.5 131 ASP A O 1
ATOM 1029 N N . GLU A 1 132 ? -8.609 -22.906 -0.278 1 94.06 132 GLU A N 1
ATOM 1030 C CA . GLU A 1 132 ? -9.812 -22.062 -0.259 1 94.06 132 GLU A CA 1
ATOM 1031 C C . GLU A 1 132 ? -10.516 -22.078 -1.612 1 94.06 132 GLU A C 1
ATOM 1033 O O . GLU A 1 132 ? -11.75 -22.109 -1.677 1 94.06 132 GLU A O 1
ATOM 1038 N N . ILE A 1 133 ? -9.766 -22.078 -2.688 1 88.81 133 ILE A N 1
ATOM 1039 C CA . ILE A 1 133 ? -10.344 -22.156 -4.027 1 88.81 133 ILE A CA 1
ATOM 1040 C C . ILE A 1 133 ? -11.109 -23.469 -4.184 1 88.81 133 ILE A C 1
ATOM 1042 O O . ILE A 1 133 ? -12.211 -23.484 -4.738 1 88.81 133 ILE A O 1
ATOM 1046 N N . ASN A 1 134 ? -10.539 -24.469 -3.697 1 88.69 134 ASN A N 1
ATOM 1047 C CA . ASN A 1 134 ? -11.148 -25.797 -3.82 1 88.69 134 ASN A CA 1
ATOM 1048 C C . ASN A 1 134 ? -12.398 -25.922 -2.959 1 88.69 134 ASN A C 1
ATOM 1050 O O . ASN A 1 134 ? -13.297 -26.703 -3.275 1 88.69 134 ASN A O 1
ATOM 1054 N N . SER A 1 135 ? -12.391 -25.156 -1.89 1 86 135 SER A N 1
ATOM 1055 C CA . SER A 1 135 ? -13.531 -25.219 -0.99 1 86 135 SER A CA 1
ATOM 1056 C C . SER A 1 135 ? -14.648 -24.281 -1.448 1 86 135 SER A C 1
ATOM 1058 O O . SER A 1 135 ? -15.773 -24.359 -0.957 1 86 135 SER A O 1
ATOM 1060 N N . SER A 1 136 ? -14.43 -23.297 -2.293 1 72.62 136 SER A N 1
ATOM 1061 C CA . SER A 1 136 ? -15.422 -22.344 -2.758 1 72.62 136 SER A CA 1
ATOM 1062 C C . SER A 1 136 ? -16.234 -22.906 -3.918 1 72.62 136 SER A C 1
ATOM 1064 O O . SER A 1 136 ? -15.688 -23.578 -4.793 1 72.62 136 SER A O 1
ATOM 1066 N N . MET B 1 1 ? 3.049 5.234 -5.449 1 37.88 1 MET B N 1
ATOM 1067 C CA . MET B 1 1 ? 3.004 5.816 -4.109 1 37.88 1 MET B CA 1
ATOM 1068 C C . MET B 1 1 ? 3.32 7.309 -4.152 1 37.88 1 MET B C 1
ATOM 1070 O O . MET B 1 1 ? 4.316 7.719 -4.75 1 37.88 1 MET B O 1
ATOM 1074 N N . ASN B 1 2 ? 1.913 8.172 -3.689 1 57.25 2 ASN B N 1
ATOM 1075 C CA . ASN B 1 2 ? 1.059 9.352 -3.639 1 57.25 2 ASN B CA 1
ATOM 1076 C C . ASN B 1 2 ? 1.664 10.445 -2.764 1 57.25 2 ASN B C 1
ATOM 1078 O O . ASN B 1 2 ? 1.945 10.219 -1.585 1 57.25 2 ASN B O 1
ATOM 1082 N N . SER B 1 3 ? 2.311 11.164 -3.143 1 79.44 3 SER B N 1
ATOM 1083 C CA . SER B 1 3 ? 2.85 12.352 -2.5 1 79.44 3 SER B CA 1
ATOM 1084 C C . SER B 1 3 ? 1.766 13.109 -1.74 1 79.44 3 SER B C 1
ATOM 1086 O O . SER B 1 3 ? 2.066 13.914 -0.854 1 79.44 3 SER B O 1
ATOM 1088 N N . ASP B 1 4 ? 0.562 12.672 -1.985 1 87.75 4 ASP B N 1
ATOM 1089 C CA . ASP B 1 4 ? -0.527 13.414 -1.352 1 87.75 4 ASP B CA 1
ATOM 1090 C C . ASP B 1 4 ? -0.542 13.18 0.158 1 87.75 4 ASP B C 1
ATOM 1092 O O . ASP B 1 4 ? -0.812 14.102 0.931 1 87.75 4 ASP B O 1
ATOM 1096 N N . PHE B 1 5 ? -0.23 11.977 0.553 1 91.06 5 PHE B N 1
ATOM 1097 C CA . PHE B 1 5 ? -0.181 11.648 1.973 1 91.06 5 PHE B CA 1
ATOM 1098 C C . PHE B 1 5 ? 0.879 12.484 2.684 1 91.06 5 PHE B C 1
ATOM 1100 O O . PHE B 1 5 ? 0.597 13.117 3.699 1 91.06 5 PHE B O 1
ATOM 1107 N N . SER B 1 6 ? 2.037 12.586 2.105 1 90.38 6 SER B N 1
ATOM 1108 C CA . SER B 1 6 ? 3.135 13.328 2.709 1 90.38 6 SER B CA 1
ATOM 1109 C C . SER B 1 6 ? 2.82 14.82 2.771 1 90.38 6 SER B C 1
ATOM 1111 O O . SER B 1 6 ? 3.082 15.477 3.783 1 90.38 6 SER B O 1
ATOM 1113 N N . ILE B 1 7 ? 2.273 15.273 1.747 1 91.44 7 ILE B N 1
ATOM 1114 C CA . ILE B 1 7 ? 1.924 16.688 1.697 1 91.44 7 ILE B CA 1
ATOM 1115 C C . ILE B 1 7 ? 0.849 16.984 2.738 1 91.44 7 ILE B C 1
ATOM 1117 O O . ILE B 1 7 ? 0.933 17.984 3.451 1 91.44 7 ILE B O 1
ATOM 1121 N N . ALA B 1 8 ? -0.15 16.125 2.801 1 94.69 8 ALA B N 1
ATOM 1122 C CA . ALA B 1 8 ? -1.235 16.312 3.76 1 94.69 8 ALA B CA 1
ATOM 1123 C C . ALA B 1 8 ? -0.708 16.312 5.191 1 94.69 8 ALA B C 1
ATOM 1125 O O . ALA B 1 8 ? -1.06 17.172 5.992 1 94.69 8 ALA B O 1
ATOM 1126 N N . VAL B 1 9 ? 0.139 15.359 5.465 1 94.94 9 VAL B N 1
ATOM 1127 C CA . VAL B 1 9 ? 0.699 15.289 6.809 1 94.94 9 VAL B CA 1
ATOM 1128 C C . VAL B 1 9 ? 1.519 16.547 7.098 1 94.94 9 VAL B C 1
ATOM 1130 O O . VAL B 1 9 ? 1.447 17.094 8.195 1 94.94 9 VAL B O 1
ATOM 1133 N N . HIS B 1 10 ? 2.264 17 6.148 1 93.06 10 HIS B N 1
ATOM 1134 C CA . HIS B 1 10 ? 3.041 18.219 6.305 1 93.06 10 HIS B CA 1
ATOM 1135 C C . HIS B 1 10 ? 2.141 19.406 6.609 1 93.06 10 HIS B C 1
ATOM 1137 O O . HIS B 1 10 ? 2.422 20.188 7.523 1 93.06 10 HIS B O 1
ATOM 1143 N N . CYS B 1 11 ? 1.101 19.562 5.883 1 93.81 11 CYS B N 1
ATOM 1144 C CA . CYS B 1 11 ? 0.155 20.656 6.094 1 93.81 11 CYS B CA 1
ATOM 1145 C C . CYS B 1 11 ? -0.409 20.625 7.512 1 93.81 11 CYS B C 1
ATOM 1147 O O . CYS B 1 11 ? -0.399 21.641 8.211 1 93.81 11 CYS B O 1
ATOM 1149 N N . VAL B 1 12 ? -0.843 19.469 7.934 1 96 12 VAL B N 1
ATOM 1150 C CA . VAL B 1 12 ? -1.487 19.312 9.234 1 96 12 VAL B CA 1
ATOM 1151 C C . VAL B 1 12 ? -0.467 19.547 10.344 1 96 12 VAL B C 1
ATOM 1153 O O . VAL B 1 12 ? -0.766 20.188 11.352 1 96 12 VAL B O 1
ATOM 1156 N N . ALA B 1 13 ? 0.725 19.016 10.133 1 94.69 13 ALA B N 1
ATOM 1157 C CA . ALA B 1 13 ? 1.791 19.219 11.109 1 94.69 13 ALA B CA 1
ATOM 1158 C C . ALA B 1 13 ? 2.133 20.703 11.234 1 94.69 13 ALA B C 1
ATOM 1160 O O . ALA B 1 13 ? 2.367 21.203 12.336 1 94.69 13 ALA B O 1
ATOM 1161 N N . TYR B 1 14 ? 2.219 21.359 10.125 1 92.94 14 TYR B N 1
ATOM 1162 C CA . TYR B 1 14 ? 2.498 22.797 10.117 1 92.94 14 TYR B CA 1
ATOM 1163 C C . TYR B 1 14 ? 1.433 23.562 10.898 1 92.94 14 TYR B C 1
ATOM 1165 O O . TYR B 1 14 ? 1.753 24.391 11.742 1 92.94 14 TYR B O 1
ATOM 1173 N N . LEU B 1 15 ? 0.212 23.25 10.625 1 94.88 15 LEU B N 1
ATOM 1174 C CA . LEU B 1 15 ? -0.892 23.906 11.32 1 94.88 15 LEU B CA 1
ATOM 1175 C C . LEU B 1 15 ? -0.84 23.609 12.82 1 94.88 15 LEU B C 1
ATOM 1177 O O . LEU B 1 15 ? -1.128 24.484 13.641 1 94.88 15 LEU B O 1
ATOM 1181 N N . ALA B 1 16 ? -0.515 22.391 13.109 1 94.5 16 ALA B N 1
ATOM 1182 C CA . ALA B 1 16 ? -0.43 21.984 14.508 1 94.5 16 ALA B CA 1
ATOM 1183 C C . ALA B 1 16 ? 0.624 22.797 15.25 1 94.5 16 ALA B C 1
ATOM 1185 O O . ALA B 1 16 ? 0.43 23.156 16.406 1 94.5 16 ALA B O 1
ATOM 1186 N N . LYS B 1 17 ? 1.709 23.047 14.633 1 91.31 17 LYS B N 1
ATOM 1187 C CA . LYS B 1 17 ? 2.801 23.797 15.25 1 91.31 17 LYS B CA 1
ATOM 1188 C C . LYS B 1 17 ? 2.396 25.25 15.531 1 91.31 17 LYS B C 1
ATOM 1190 O O . LYS B 1 17 ? 2.986 25.906 16.375 1 91.31 17 LYS B O 1
ATOM 1195 N N . LYS B 1 18 ? 1.356 25.734 14.812 1 88.81 18 LYS B N 1
ATOM 1196 C CA . LYS B 1 18 ? 0.943 27.125 14.93 1 88.81 18 LYS B CA 1
ATOM 1197 C C . LYS B 1 18 ? -0.085 27.312 16.047 1 88.81 18 LYS B C 1
ATOM 1199 O O . LYS B 1 18 ? -0.526 28.422 16.328 1 88.81 18 LYS B O 1
ATOM 1204 N N . GLN B 1 19 ? -0.225 26.391 16.859 1 79.38 19 GLN B N 1
ATOM 1205 C CA . GLN B 1 19 ? -0.965 26.391 18.109 1 79.38 19 GLN B CA 1
ATOM 1206 C C . GLN B 1 19 ? -2.234 27.234 18 1 79.38 19 GLN B C 1
ATOM 1208 O O . GLN B 1 19 ? -2.461 28.141 18.797 1 79.38 19 GLN B O 1
ATOM 1213 N N . ASN B 1 20 ? -3.145 27.062 17.141 1 75.31 20 ASN B N 1
ATOM 1214 C CA . ASN B 1 20 ? -4.473 27.656 17.031 1 75.31 20 ASN B CA 1
ATOM 1215 C C . ASN B 1 20 ? -4.441 28.969 16.234 1 75.31 20 ASN B C 1
ATOM 1217 O O . ASN B 1 20 ? -5.426 29.703 16.219 1 75.31 20 ASN B O 1
ATOM 1221 N N . GLN B 1 21 ? -3.336 29.312 15.797 1 87.56 21 GLN B N 1
ATOM 1222 C CA . GLN B 1 21 ? -3.295 30.438 14.875 1 87.56 21 GLN B CA 1
ATOM 1223 C C . GLN B 1 21 ? -3.689 30.016 13.469 1 87.56 21 GLN B C 1
ATOM 1225 O O . GLN B 1 21 ? -3.352 28.906 13.031 1 87.56 21 GLN B O 1
ATOM 1230 N N . ARG B 1 22 ? -4.457 30.875 12.875 1 92.06 22 ARG B N 1
ATOM 1231 C CA . ARG B 1 22 ? -4.828 30.609 11.492 1 92.06 22 ARG B CA 1
ATOM 1232 C C . ARG B 1 22 ? -3.705 31 10.539 1 92.06 22 ARG B C 1
ATOM 1234 O O . ARG B 1 22 ? -3.037 32 10.742 1 92.06 22 ARG B O 1
ATOM 1241 N N . VAL B 1 23 ? -3.486 30.156 9.648 1 91.94 23 VAL B N 1
ATOM 1242 C CA . VAL B 1 23 ? -2.412 30.359 8.68 1 91.94 23 VAL B CA 1
ATOM 1243 C C . VAL B 1 23 ? -2.988 30.391 7.27 1 91.94 23 VAL B C 1
ATOM 1245 O O . VAL B 1 23 ? -3.926 29.656 6.957 1 91.94 23 VAL B O 1
ATOM 1248 N N . THR B 1 24 ? -2.412 31.297 6.426 1 91.38 24 THR B N 1
ATOM 1249 C CA . THR B 1 24 ? -2.902 31.422 5.059 1 91.38 24 THR B CA 1
ATOM 1250 C C . THR B 1 24 ? -2.371 30.297 4.18 1 91.38 24 THR B C 1
ATOM 1252 O O . THR B 1 24 ? -1.394 29.641 4.535 1 91.38 24 THR B O 1
ATOM 1255 N N . SER B 1 25 ? -3.096 30.062 3.02 1 91.44 25 SER B N 1
ATOM 1256 C CA . SER B 1 25 ? -2.621 29.078 2.059 1 91.44 25 SER B CA 1
ATOM 1257 C C . SER B 1 25 ? -1.217 29.406 1.566 1 91.44 25 SER B C 1
ATOM 1259 O O . SER B 1 25 ? -0.431 28.516 1.254 1 91.44 25 SER B O 1
ATOM 1261 N N . GLU B 1 26 ? -0.903 30.688 1.528 1 89.19 26 GLU B N 1
ATOM 1262 C CA . GLU B 1 26 ? 0.421 31.125 1.101 1 89.19 26 GLU B CA 1
ATOM 1263 C C . GLU B 1 26 ? 1.494 30.703 2.096 1 89.19 26 GLU B C 1
ATOM 1265 O O . GLU B 1 26 ? 2.58 30.266 1.7 1 89.19 26 GLU B O 1
ATOM 1270 N N . ASP B 1 27 ? 1.227 30.859 3.361 1 88.38 27 ASP B N 1
ATOM 1271 C CA . ASP B 1 27 ? 2.15 30.422 4.402 1 88.38 27 ASP B CA 1
ATOM 1272 C C . ASP B 1 27 ? 2.426 28.938 4.297 1 88.38 27 ASP B C 1
ATOM 1274 O O . ASP B 1 27 ? 3.578 28.5 4.391 1 88.38 27 ASP B O 1
ATOM 1278 N N . ILE B 1 28 ? 1.387 28.172 4.133 1 90.12 28 ILE B N 1
ATOM 1279 C CA . ILE B 1 28 ? 1.5 26.719 4.047 1 90.12 28 ILE B CA 1
ATOM 1280 C C . ILE B 1 28 ? 2.293 26.328 2.799 1 90.12 28 ILE B C 1
ATOM 1282 O O . ILE B 1 28 ? 3.178 25.484 2.857 1 90.12 28 ILE B O 1
ATOM 1286 N N . ALA B 1 29 ? 1.989 26.969 1.681 1 88.69 29 ALA B N 1
ATOM 1287 C CA . ALA B 1 29 ? 2.672 26.703 0.417 1 88.69 29 ALA B CA 1
ATOM 1288 C C . ALA B 1 29 ? 4.176 26.922 0.549 1 88.69 29 ALA B C 1
ATOM 1290 O O . ALA B 1 29 ? 4.973 26.141 0.008 1 88.69 29 ALA B O 1
ATOM 1291 N N . GLN B 1 30 ? 4.523 27.953 1.23 1 84.88 30 GLN B N 1
ATOM 1292 C CA . GLN B 1 30 ? 5.934 28.266 1.432 1 84.88 30 GLN B CA 1
ATOM 1293 C C . GLN B 1 30 ? 6.625 27.203 2.273 1 84.88 30 GLN B C 1
ATOM 1295 O O . GLN B 1 30 ? 7.789 26.875 2.043 1 84.88 30 GLN B O 1
ATOM 1300 N N . SER B 1 31 ? 5.898 26.688 3.168 1 84.88 31 SER B N 1
ATOM 1301 C CA . SER B 1 31 ? 6.465 25.672 4.047 1 84.88 31 SER B CA 1
ATOM 1302 C C . SER B 1 31 ? 6.613 24.344 3.324 1 84.88 31 SER B C 1
ATOM 1304 O O . SER B 1 31 ? 7.676 23.719 3.377 1 84.88 31 SER B O 1
ATOM 1306 N N . VAL B 1 32 ? 5.625 23.859 2.596 1 83.25 32 VAL B N 1
ATOM 1307 C CA . VAL B 1 32 ? 5.562 22.531 1.992 1 83.25 32 VAL B CA 1
ATOM 1308 C C . VAL B 1 32 ? 6.277 22.547 0.643 1 83.25 32 VAL B C 1
ATOM 1310 O O . VAL B 1 32 ? 6.66 21.5 0.125 1 83.25 32 VAL B O 1
ATOM 1313 N N . SER B 1 33 ? 6.512 23.703 0.044 1 81.5 33 SER B N 1
ATOM 1314 C CA . SER B 1 33 ? 7.188 23.875 -1.239 1 81.5 33 SER B CA 1
ATOM 1315 C C . SER B 1 33 ? 6.496 23.062 -2.334 1 81.5 33 SER B C 1
ATOM 1317 O O . SER B 1 33 ? 7.148 22.328 -3.068 1 81.5 33 SER B O 1
ATOM 1319 N N . VAL B 1 34 ? 5.219 23.156 -2.379 1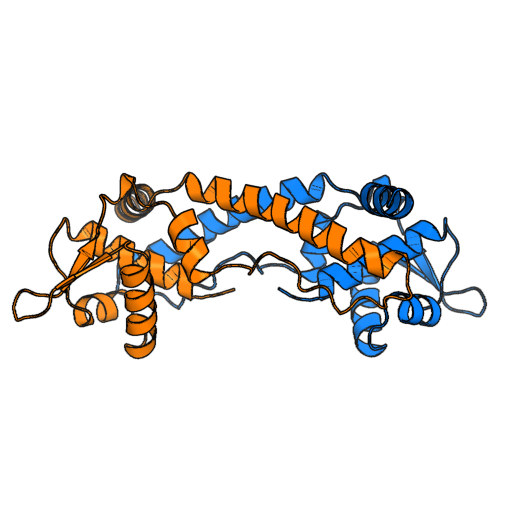 81.94 34 VAL B N 1
ATOM 1320 C CA . VAL B 1 34 ? 4.414 22.484 -3.391 1 81.94 34 VAL B CA 1
ATOM 1321 C C . VAL B 1 34 ? 3.668 23.516 -4.23 1 81.94 34 VAL B C 1
ATOM 1323 O O . VAL B 1 34 ? 3.453 24.656 -3.789 1 81.94 34 VAL B O 1
ATOM 1326 N N . HIS B 1 35 ? 3.404 23.109 -5.402 1 85.19 35 HIS B N 1
ATOM 1327 C CA . HIS B 1 35 ? 2.631 23.969 -6.289 1 85.19 35 HIS B CA 1
ATOM 1328 C C . HIS B 1 35 ? 1.289 24.344 -5.664 1 85.19 35 HIS B C 1
ATOM 1330 O O . HIS B 1 35 ? 0.603 23.484 -5.105 1 85.19 35 HIS B O 1
ATOM 1336 N N . PRO B 1 36 ? 0.912 25.656 -5.789 1 88.38 36 PRO B N 1
ATOM 1337 C CA . PRO B 1 36 ? -0.309 26.156 -5.148 1 88.38 36 PRO B CA 1
ATOM 1338 C C . PRO B 1 36 ? -1.55 25.359 -5.555 1 88.38 36 PRO B C 1
ATOM 1340 O O . PRO B 1 36 ? -2.436 25.125 -4.727 1 88.38 36 PRO B O 1
ATOM 1343 N N . ALA B 1 37 ? -1.592 24.938 -6.766 1 90.69 37 ALA B N 1
ATOM 1344 C CA . ALA B 1 37 ? -2.75 24.172 -7.223 1 90.69 37 ALA B CA 1
ATOM 1345 C C . ALA B 1 37 ? -2.854 22.844 -6.488 1 90.69 37 ALA B C 1
ATOM 1347 O O . ALA B 1 37 ? -3.947 22.422 -6.094 1 90.69 37 ALA B O 1
ATOM 1348 N N . ARG B 1 38 ? -1.786 22.141 -6.328 1 90.25 38 ARG B N 1
ATOM 1349 C CA . ARG B 1 38 ? -1.765 20.875 -5.598 1 90.25 38 ARG B CA 1
ATOM 1350 C C . ARG B 1 38 ? -2.105 21.078 -4.125 1 90.25 38 ARG B C 1
ATOM 1352 O O . ARG B 1 38 ? -2.836 20.281 -3.533 1 90.25 38 ARG B O 1
ATOM 1359 N N . LEU B 1 39 ? -1.574 22.125 -3.604 1 93.12 39 LEU B N 1
ATOM 1360 C CA . LEU B 1 39 ? -1.868 22.453 -2.213 1 93.12 39 LEU B CA 1
ATOM 1361 C C . LEU B 1 39 ? -3.359 22.688 -2.014 1 93.12 39 LEU B C 1
ATOM 1363 O O . LEU B 1 39 ? -3.947 22.219 -1.042 1 93.12 39 LEU B O 1
ATOM 1367 N N . ARG B 1 40 ? -3.967 23.438 -2.889 1 94.31 40 ARG B N 1
ATOM 1368 C CA . ARG B 1 40 ? -5.387 23.75 -2.783 1 94.31 40 ARG B CA 1
ATOM 1369 C C . ARG B 1 40 ? -6.23 22.484 -2.771 1 94.31 40 ARG B C 1
ATOM 1371 O O . ARG B 1 40 ? -7.188 22.375 -2.002 1 94.31 40 ARG B O 1
ATOM 1378 N N . LYS B 1 41 ? -5.836 21.562 -3.598 1 94.81 41 LYS B N 1
ATOM 1379 C CA . LYS B 1 41 ? -6.543 20.281 -3.641 1 94.81 41 LYS B CA 1
ATOM 1380 C C . LYS B 1 41 ? -6.449 19.562 -2.301 1 94.81 41 LYS B C 1
ATOM 1382 O O . LYS B 1 41 ? -7.457 19.062 -1.784 1 94.81 41 LYS B O 1
ATOM 1387 N N . ILE B 1 42 ? -5.316 19.516 -1.785 1 95.19 42 ILE B N 1
ATOM 1388 C CA . ILE B 1 42 ? -5.078 18.812 -0.529 1 95.19 42 ILE B CA 1
ATOM 1389 C C . ILE B 1 42 ? -5.82 19.516 0.604 1 95.19 42 ILE B C 1
ATOM 1391 O O . ILE B 1 42 ? -6.48 18.875 1.421 1 95.19 42 ILE B O 1
ATOM 1395 N N . LEU B 1 43 ? -5.738 20.875 0.595 1 96.25 43 LEU B N 1
ATOM 1396 C CA . LEU B 1 43 ? -6.445 21.641 1.617 1 96.25 43 LEU B CA 1
ATOM 1397 C C . LEU B 1 43 ? -7.949 21.438 1.505 1 96.25 43 LEU B C 1
ATOM 1399 O O . LEU B 1 43 ? -8.648 21.359 2.52 1 96.25 43 LEU B O 1
ATOM 1403 N N . SER B 1 44 ? -8.398 21.344 0.317 1 97.06 44 SER B N 1
ATOM 1404 C CA . SER B 1 44 ? -9.828 21.109 0.088 1 97.06 44 SER B CA 1
ATOM 1405 C C . SER B 1 44 ? -10.273 19.766 0.656 1 97.06 44 SER B C 1
ATOM 1407 O O . SER B 1 44 ? -11.312 19.672 1.304 1 97.06 44 SER B O 1
ATOM 1409 N N . ILE B 1 45 ? -9.492 18.75 0.417 1 96.38 45 ILE B N 1
ATOM 1410 C CA . ILE B 1 45 ? -9.805 17.422 0.913 1 96.38 45 ILE B CA 1
ATOM 1411 C C . ILE B 1 45 ? -9.781 17.406 2.439 1 96.38 45 ILE B C 1
ATOM 1413 O O . ILE B 1 45 ? -10.703 16.891 3.078 1 96.38 45 ILE B O 1
ATOM 1417 N N . LEU B 1 46 ? -8.781 18 3.043 1 97.44 46 LEU B N 1
ATOM 1418 C CA . LEU B 1 46 ? -8.641 18.047 4.492 1 97.44 46 LEU B CA 1
ATOM 1419 C C . LEU B 1 46 ? -9.812 18.797 5.125 1 97.44 46 LEU B C 1
ATOM 1421 O O . LEU B 1 46 ? -10.289 18.406 6.199 1 97.44 46 LEU B O 1
ATOM 1425 N N . ARG B 1 47 ? -10.211 19.859 4.441 1 96.94 47 ARG B N 1
ATOM 1426 C CA . ARG B 1 47 ? -11.352 20.625 4.93 1 96.94 47 ARG B CA 1
ATOM 1427 C C . ARG B 1 47 ? -12.641 19.828 4.832 1 96.94 47 ARG B C 1
ATOM 1429 O O . ARG B 1 47 ? -13.414 19.766 5.793 1 96.94 47 ARG B O 1
ATOM 1436 N N . LYS B 1 48 ? -12.852 19.219 3.699 1 97 48 LYS B N 1
ATOM 1437 C CA . LYS B 1 48 ? -14.047 18.422 3.457 1 97 48 LYS B CA 1
ATOM 1438 C C . LYS B 1 48 ? -14.172 17.297 4.477 1 97 48 LYS B C 1
ATOM 1440 O O . LYS B 1 48 ? -15.273 16.953 4.906 1 97 48 LYS B O 1
ATOM 1445 N N . GLU B 1 49 ? -13.055 16.75 4.852 1 96.75 49 GLU B N 1
ATOM 1446 C CA . GLU B 1 49 ? -13.031 15.617 5.773 1 96.75 49 GLU B CA 1
ATOM 1447 C C . GLU B 1 49 ? -12.93 16.078 7.223 1 96.75 49 GLU B C 1
ATOM 1449 O O . GLU B 1 49 ? -12.695 15.281 8.125 1 96.75 49 GLU B O 1
ATOM 1454 N N . ASN B 1 50 ? -12.984 17.344 7.461 1 97.06 50 ASN B N 1
ATOM 1455 C CA . ASN B 1 50 ? -13.102 18 8.758 1 97.06 50 ASN B CA 1
ATOM 1456 C C . ASN B 1 50 ? -11.828 17.828 9.586 1 97.06 50 ASN B C 1
ATOM 1458 O O . ASN B 1 50 ? -11.883 17.703 10.805 1 97.06 50 ASN B O 1
ATOM 1462 N N . ILE B 1 51 ? -10.727 17.734 8.914 1 97.31 51 ILE B N 1
ATOM 1463 C CA . ILE B 1 51 ? -9.445 17.703 9.609 1 97.31 51 ILE B CA 1
ATOM 1464 C C . ILE B 1 51 ? -9 19.125 9.922 1 97.31 51 ILE B C 1
ATOM 1466 O O . ILE B 1 51 ? -8.43 19.391 10.984 1 97.31 51 ILE B O 1
ATOM 1470 N N . ILE B 1 52 ? -9.305 20.031 8.945 1 97.12 52 ILE B N 1
ATOM 1471 C CA . ILE B 1 52 ? -8.992 21.438 9.133 1 97.12 52 ILE B CA 1
ATOM 1472 C C . ILE B 1 52 ? -10.234 22.297 8.867 1 97.12 52 ILE B C 1
ATOM 1474 O O . ILE B 1 52 ? -11.219 21.797 8.32 1 97.12 52 ILE B O 1
ATOM 1478 N N . THR B 1 53 ? -10.18 23.5 9.273 1 95.5 53 THR B N 1
ATOM 1479 C CA . THR B 1 53 ? -11.227 24.484 9.016 1 95.5 53 THR B CA 1
ATOM 1480 C C . THR B 1 53 ? -10.648 25.719 8.352 1 95.5 53 THR B C 1
ATOM 1482 O O . THR B 1 53 ? -9.453 25.984 8.445 1 95.5 53 THR B O 1
ATOM 1485 N N . SER B 1 54 ? -11.461 26.375 7.586 1 94.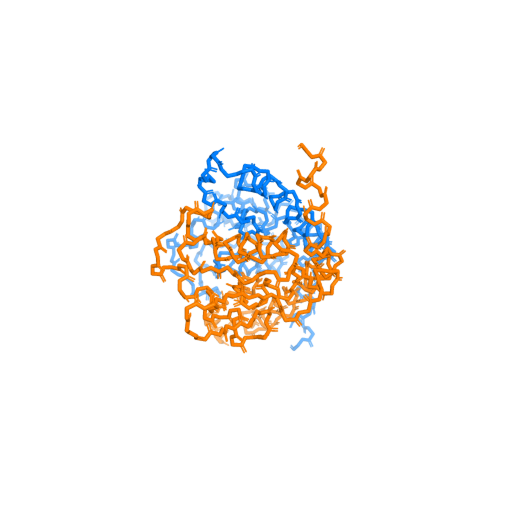31 54 SER B N 1
ATOM 1486 C CA . SER B 1 54 ? -11.055 27.594 6.91 1 94.31 54 SER B CA 1
ATOM 1487 C C . SER B 1 54 ? -12.008 28.75 7.219 1 94.31 54 SER B C 1
ATOM 1489 O O . SER B 1 54 ? -13.211 28.531 7.387 1 94.31 54 SER B O 1
ATOM 1491 N N . LYS B 1 55 ? -11.477 29.859 7.375 1 91.94 55 LYS B N 1
ATOM 1492 C CA . LYS B 1 55 ? -12.227 31.094 7.562 1 91.94 55 LYS B CA 1
ATOM 1493 C C . LYS B 1 55 ? -11.812 32.156 6.539 1 91.94 55 LYS B C 1
ATOM 1495 O O . LYS B 1 55 ? -10.625 32.312 6.258 1 91.94 55 LYS B O 1
ATOM 1500 N N . GLU B 1 56 ? -12.828 32.781 5.969 1 89.31 56 GLU B N 1
ATOM 1501 C CA . GLU B 1 56 ? -12.539 33.844 4.996 1 89.31 56 GLU B CA 1
ATOM 1502 C C . GLU B 1 56 ? -12.258 35.156 5.684 1 89.31 56 GLU B C 1
ATOM 1504 O O . GLU B 1 56 ? -12.633 35.375 6.836 1 89.31 56 GLU B O 1
ATOM 1509 N N . GLY B 1 57 ? -11.594 36.188 4.949 1 84.94 57 GLY B N 1
ATOM 1510 C CA . GLY B 1 57 ? -11.391 37.531 5.438 1 84.94 57 GLY B CA 1
ATOM 1511 C C . GLY B 1 57 ? -9.953 37.812 5.824 1 84.94 57 GLY B C 1
ATOM 1512 O O . GLY B 1 57 ? -9.102 36.938 5.789 1 84.94 57 GLY B O 1
ATOM 1513 N N . ALA B 1 58 ? -9.602 39.031 6.254 1 80.31 58 ALA B N 1
ATOM 1514 C CA . ALA B 1 58 ? -8.266 39.531 6.559 1 80.31 58 ALA B CA 1
ATOM 1515 C C . ALA B 1 58 ? -7.613 38.719 7.68 1 80.31 58 ALA B C 1
ATOM 1517 O O . ALA B 1 58 ? -6.406 38.469 7.656 1 80.31 58 ALA B O 1
ATOM 1518 N N . LYS B 1 59 ? -8.328 38.281 8.703 1 85.12 59 LYS B N 1
ATOM 1519 C CA . LYS B 1 59 ? -7.793 37.438 9.781 1 85.12 59 LYS B CA 1
ATOM 1520 C C . LYS B 1 59 ? -8.156 35.969 9.578 1 85.12 59 LYS B C 1
ATOM 1522 O O . LYS B 1 59 ? -8.266 35.219 10.547 1 85.12 59 LYS B O 1
ATOM 1527 N N . GLY B 1 60 ? -8.383 35.688 8.219 1 91.38 60 GLY B N 1
ATOM 1528 C CA .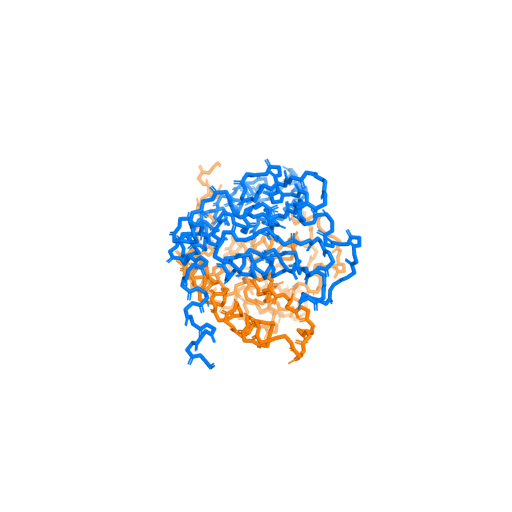 GLY B 1 60 ? -8.789 34.312 7.891 1 91.38 60 GLY B CA 1
ATOM 1529 C C . GLY B 1 60 ? -7.613 33.375 7.668 1 91.38 60 GLY B C 1
ATOM 1530 O O . GLY B 1 60 ? -6.473 33.719 7.988 1 91.38 60 GLY B O 1
ATOM 1531 N N . GLY B 1 61 ? -7.988 32.094 7.305 1 94.94 61 GLY B N 1
ATOM 1532 C CA . GLY B 1 61 ? -6.996 31.047 7.07 1 94.94 61 GLY B CA 1
ATOM 1533 C C . GLY B 1 61 ? -7.441 29.688 7.543 1 94.94 61 GLY B C 1
ATOM 1534 O O . GLY B 1 61 ? -8.641 29.422 7.645 1 94.94 61 GLY B O 1
ATOM 1535 N N . PHE B 1 62 ? -6.422 28.891 7.715 1 96.44 62 PHE B N 1
ATOM 1536 C CA . PHE B 1 62 ? -6.684 27.484 8.047 1 96.44 62 PHE B CA 1
ATOM 1537 C C . PHE B 1 62 ? -6.227 27.172 9.461 1 96.44 62 PHE B C 1
ATOM 1539 O O . PHE B 1 62 ? -5.242 27.734 9.945 1 96.44 62 PHE B O 1
ATOM 1546 N N . SER B 1 63 ? -6.93 26.391 10.109 1 95.88 63 SER B N 1
ATOM 1547 C CA . SER B 1 63 ? -6.551 25.844 11.414 1 95.88 63 SER B CA 1
ATOM 1548 C C . SER B 1 63 ? -7.039 24.406 11.578 1 95.88 63 SER B C 1
ATOM 1550 O O . SER B 1 63 ? -7.852 23.922 10.789 1 95.88 63 SER B O 1
ATOM 1552 N N . LEU B 1 64 ? -6.527 23.719 12.602 1 96.62 64 LEU B N 1
ATOM 1553 C CA . LEU B 1 64 ? -6.961 22.344 12.867 1 96.62 64 LEU B CA 1
ATOM 1554 C C . LEU B 1 64 ? -8.367 22.328 13.469 1 96.62 64 LEU B C 1
ATOM 1556 O O . LEU B 1 64 ? -8.727 23.219 14.234 1 96.62 64 LEU B O 1
ATOM 1560 N N . ASN B 1 65 ? -9.078 21.297 13.141 1 95.19 65 ASN B N 1
ATOM 1561 C CA . ASN B 1 65 ? -10.406 21.125 13.711 1 95.19 65 ASN B CA 1
ATOM 1562 C C . ASN B 1 65 ? -10.336 20.438 15.078 1 95.19 65 ASN B C 1
ATOM 1564 O O . ASN B 1 65 ? -11.234 20.594 15.898 1 95.19 65 ASN B O 1
ATOM 1568 N N . ASP B 1 66 ? -9.352 19.609 15.32 1 95.19 66 ASP B N 1
ATOM 1569 C CA . ASP B 1 66 ? -9.117 18.875 16.562 1 95.19 66 ASP B CA 1
ATOM 1570 C C . ASP B 1 66 ? -7.664 19.016 17.016 1 95.19 66 ASP B C 1
ATOM 1572 O O . ASP B 1 66 ? -6.793 19.375 16.219 1 95.19 66 ASP B O 1
ATOM 1576 N N . PRO B 1 67 ? -7.418 18.828 18.344 1 96.56 67 PRO B N 1
ATOM 1577 C CA . PRO B 1 67 ? -6.023 18.812 18.781 1 96.56 67 PRO B CA 1
ATOM 1578 C C . PRO B 1 67 ? -5.18 17.781 18.031 1 96.56 67 PRO B C 1
ATOM 1580 O O . PRO B 1 67 ? -5.691 16.734 17.625 1 96.56 67 PRO B O 1
ATOM 1583 N N . PRO B 1 68 ? -3.869 18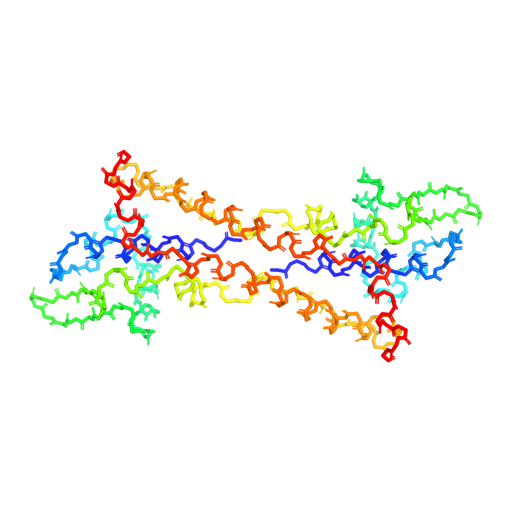.078 17.844 1 97.25 68 PRO B N 1
ATOM 1584 C CA . PRO B 1 68 ? -2.992 17.188 17.062 1 97.25 68 PRO B CA 1
ATOM 1585 C C . PRO B 1 68 ? -2.936 15.773 17.641 1 97.25 68 PRO B C 1
ATOM 1587 O O . PRO B 1 68 ? -2.678 14.82 16.906 1 97.25 68 PRO B O 1
ATOM 1590 N N . GLU B 1 69 ? -3.195 15.57 19 1 97.62 69 GLU B N 1
ATOM 1591 C CA . GLU B 1 69 ? -3.127 14.258 19.641 1 97.62 69 GLU B CA 1
ATOM 1592 C C . GLU B 1 69 ? -4.305 13.383 19.234 1 97.62 69 GLU B C 1
ATOM 1594 O O . GLU B 1 69 ? -4.289 12.172 19.438 1 97.62 69 GLU B O 1
ATOM 1599 N N . HIS B 1 70 ? -5.332 13.984 18.578 1 97.62 70 HIS B N 1
ATOM 1600 C CA . HIS B 1 70 ? -6.512 13.242 18.156 1 97.62 70 HIS B CA 1
ATOM 1601 C C . HIS B 1 70 ? -6.488 12.969 16.656 1 97.62 70 HIS B C 1
ATOM 1603 O O . HIS B 1 70 ? -7.367 12.281 16.125 1 97.62 70 HIS B O 1
ATOM 1609 N N . ILE B 1 71 ? -5.559 13.492 15.914 1 97.94 71 ILE B N 1
ATOM 1610 C CA . ILE B 1 71 ? -5.426 13.281 14.477 1 97.94 71 ILE B CA 1
ATOM 1611 C C . ILE B 1 71 ? -4.379 12.203 14.211 1 97.94 71 ILE B C 1
ATOM 1613 O O . ILE B 1 71 ? -3.184 12.422 14.43 1 97.94 71 ILE B O 1
ATOM 1617 N N . THR B 1 72 ? -4.875 11.07 13.773 1 98.38 72 THR B N 1
ATOM 1618 C CA . THR B 1 72 ? -3.992 9.938 13.539 1 98.38 72 THR B CA 1
ATOM 1619 C C . THR B 1 72 ? -3.646 9.812 12.055 1 98.38 72 THR B C 1
ATOM 1621 O O . THR B 1 72 ? -4.367 10.336 11.203 1 98.38 72 THR B O 1
ATOM 1624 N N . LEU B 1 73 ? -2.555 9.172 11.781 1 96.75 73 LEU B N 1
ATOM 1625 C CA . LEU B 1 73 ? -2.053 9.109 10.414 1 96.75 73 LEU B CA 1
ATOM 1626 C C . LEU B 1 73 ? -2.965 8.258 9.539 1 96.75 73 LEU B C 1
ATOM 1628 O O . LEU B 1 73 ? -3.037 8.453 8.32 1 96.75 73 LEU B O 1
ATOM 1632 N N . ASP B 1 74 ? -3.682 7.238 10.203 1 95.5 74 ASP B N 1
ATOM 1633 C CA . ASP B 1 74 ? -4.586 6.426 9.391 1 95.5 74 ASP B CA 1
ATOM 1634 C C . ASP B 1 74 ? -5.711 7.277 8.805 1 95.5 74 ASP B C 1
ATOM 1636 O O . ASP B 1 74 ? -6.137 7.055 7.668 1 95.5 74 ASP B O 1
ATOM 1640 N N . LYS B 1 75 ? -6.184 8.273 9.562 1 96 75 LYS B N 1
ATOM 1641 C CA . LYS B 1 75 ? -7.234 9.172 9.078 1 96 75 LYS B CA 1
ATOM 1642 C C . LYS B 1 75 ? -6.777 9.938 7.844 1 96 75 LYS B C 1
ATOM 1644 O O . LYS B 1 75 ? -7.512 10.039 6.859 1 96 75 LYS B O 1
ATOM 1649 N N . ILE B 1 76 ? -5.531 10.422 7.875 1 95.88 76 ILE B N 1
ATOM 1650 C CA . ILE B 1 76 ? -4.988 11.188 6.758 1 95.88 76 ILE B CA 1
ATOM 1651 C C . ILE B 1 76 ? -4.703 10.25 5.582 1 95.88 76 ILE B C 1
ATOM 1653 O O . ILE B 1 76 ? -4.957 10.602 4.43 1 95.88 76 ILE B O 1
ATOM 1657 N N . PHE B 1 77 ? -4.227 9.102 5.879 1 93.44 77 PHE B N 1
ATOM 1658 C CA . PHE B 1 77 ? -3.922 8.133 4.832 1 93.44 77 PHE B CA 1
ATOM 1659 C C . PHE B 1 77 ? -5.184 7.742 4.07 1 93.44 77 PHE B C 1
ATOM 1661 O O . PHE B 1 77 ? -5.188 7.703 2.84 1 93.44 77 PHE B O 1
ATOM 1668 N N . LYS B 1 78 ? -6.27 7.473 4.762 1 92.44 78 LYS B N 1
ATOM 1669 C CA . LYS B 1 78 ? -7.516 7.016 4.156 1 92.44 78 LYS B CA 1
ATOM 1670 C C . LYS B 1 78 ? -8.078 8.055 3.195 1 92.44 78 LYS B C 1
ATOM 1672 O O . LYS B 1 78 ? -8.648 7.711 2.158 1 92.44 78 LYS B O 1
ATOM 1677 N N . ILE B 1 79 ? -7.848 9.258 3.465 1 92.38 79 ILE B N 1
ATOM 1678 C CA . ILE B 1 79 ? -8.477 10.289 2.645 1 92.38 79 ILE B CA 1
ATOM 1679 C C . ILE B 1 79 ? -7.551 10.664 1.489 1 92.38 79 ILE B C 1
ATOM 1681 O O . ILE B 1 79 ? -7.973 11.336 0.542 1 92.38 79 ILE B O 1
ATOM 1685 N N . THR B 1 80 ? -6.305 10.312 1.574 1 90.5 80 THR B N 1
ATOM 1686 C CA . THR B 1 80 ? -5.363 10.734 0.542 1 90.5 80 THR B CA 1
ATOM 1687 C C . THR B 1 80 ? -4.949 9.547 -0.327 1 90.5 80 THR B C 1
ATOM 1689 O O . THR B 1 80 ? -4.457 9.734 -1.441 1 90.5 80 THR B O 1
ATOM 1692 N N . SER B 1 81 ? -4.988 8.289 0.232 1 80.44 81 SER B N 1
ATOM 1693 C CA . SER B 1 81 ? -4.391 7.133 -0.43 1 80.44 81 SER B CA 1
ATOM 1694 C C . SER B 1 81 ? -5.375 5.973 -0.516 1 80.44 81 SER B C 1
ATOM 1696 O O . SER B 1 81 ? -4.98 4.836 -0.798 1 80.44 81 SER B O 1
ATOM 1698 N N . GLU B 1 82 ? -6.551 6.121 -0.329 1 66.5 82 GLU B N 1
ATOM 1699 C CA . GLU B 1 82 ? -7.547 5.055 -0.314 1 66.5 82 GLU B CA 1
ATOM 1700 C C . GLU B 1 82 ? -7.371 4.117 -1.505 1 66.5 82 GLU B C 1
ATOM 1702 O O . GLU B 1 82 ? -7.09 4.566 -2.619 1 66.5 82 GLU B O 1
ATOM 1707 N N . GLU B 1 83 ? -7.402 2.762 -1.231 1 64.69 83 GLU B N 1
ATOM 1708 C CA . GLU B 1 83 ? -7.43 1.649 -2.178 1 64.69 83 GLU B CA 1
ATOM 1709 C C . GLU B 1 83 ? -6.051 1.409 -2.787 1 64.69 83 GLU B C 1
ATOM 1711 O O . GLU B 1 83 ? -5.918 0.67 -3.766 1 64.69 83 GLU B O 1
ATOM 1716 N N . THR B 1 84 ? -5.129 2.057 -2.275 1 68.81 84 THR B N 1
ATOM 1717 C CA . THR B 1 84 ? -3.801 1.893 -2.852 1 68.81 84 THR B CA 1
ATOM 1718 C C . THR B 1 84 ? -3.242 0.508 -2.537 1 68.81 84 THR B C 1
ATOM 1720 O O . THR B 1 84 ? -2.418 -0.02 -3.285 1 68.81 84 THR B O 1
ATOM 1723 N N . LEU B 1 85 ? -3.779 -0.158 -1.513 1 69.69 85 LEU B N 1
ATOM 1724 C CA . LEU B 1 85 ? -3.178 -1.419 -1.094 1 69.69 85 LEU B CA 1
ATOM 1725 C C . LEU B 1 85 ? -4.016 -2.604 -1.562 1 69.69 85 LEU B C 1
ATOM 1727 O O . LEU B 1 85 ? -3.645 -3.758 -1.34 1 69.69 85 LEU B O 1
ATOM 1731 N N . VAL B 1 86 ? -5.141 -2.375 -2.295 1 66.31 86 VAL B N 1
ATOM 1732 C CA . VAL B 1 86 ? -5.996 -3.453 -2.779 1 66.31 86 VAL B CA 1
ATOM 1733 C C . VAL B 1 86 ? -5.656 -3.768 -4.234 1 66.31 86 VAL B C 1
ATOM 1735 O O . VAL B 1 86 ? -5.625 -2.871 -5.082 1 66.31 86 VAL B O 1
ATOM 1738 N N . PRO B 1 87 ? -5.219 -5.023 -4.43 1 63.53 87 PRO B N 1
ATOM 1739 C CA . PRO B 1 87 ? -4.867 -5.395 -5.801 1 63.53 87 PRO B CA 1
ATOM 1740 C C . PRO B 1 87 ? -6.023 -5.207 -6.781 1 63.53 87 PRO B C 1
ATOM 1742 O O . PRO B 1 87 ? -7.184 -5.387 -6.41 1 63.53 87 PRO B O 1
ATOM 1745 N N . LYS B 1 88 ? -5.684 -4.586 -7.871 1 62.69 88 LYS B N 1
ATOM 1746 C CA . LYS B 1 88 ? -6.613 -4.605 -8.992 1 62.69 88 LYS B CA 1
ATOM 1747 C C . LYS B 1 88 ? -6.555 -5.941 -9.734 1 62.69 88 LYS B C 1
ATOM 1749 O O . LYS B 1 88 ? -5.488 -6.344 -10.211 1 62.69 88 LYS B O 1
ATOM 1754 N N . CYS B 1 89 ? -7.484 -6.832 -9.461 1 60.31 89 CYS B N 1
ATOM 1755 C CA . CYS B 1 89 ? -7.508 -8.141 -10.102 1 60.31 89 CYS B CA 1
ATOM 1756 C C . CYS B 1 89 ? -8.078 -8.047 -11.516 1 60.31 89 CYS B C 1
ATOM 1758 O O . CYS B 1 89 ? -9.117 -7.426 -11.727 1 60.31 89 CYS B O 1
ATOM 1760 N N . PRO B 1 90 ? -7.23 -8.359 -12.539 1 56.62 90 PRO B N 1
ATOM 1761 C CA . PRO B 1 90 ? -7.809 -8.398 -13.883 1 56.62 90 PRO B CA 1
ATOM 1762 C C . PRO B 1 90 ? -9.078 -9.242 -13.953 1 56.62 90 PRO B C 1
ATOM 1764 O O . PRO B 1 90 ? -9.305 -10.102 -13.102 1 56.62 90 PRO B O 1
ATOM 1767 N N . ASP B 1 91 ? -10.047 -8.695 -14.797 1 52.5 91 ASP B N 1
ATOM 1768 C CA . ASP B 1 91 ? -11.234 -9.508 -15.039 1 52.5 91 ASP B CA 1
ATOM 1769 C C . ASP B 1 91 ? -10.867 -10.977 -15.242 1 52.5 91 ASP B C 1
ATOM 1771 O O . ASP B 1 91 ? -10.023 -11.297 -16.078 1 52.5 91 ASP B O 1
ATOM 1775 N N . SER B 1 92 ? -10.82 -11.68 -14.156 1 52.84 92 SER B N 1
ATOM 1776 C CA . SER B 1 92 ? -10.539 -13.109 -14.211 1 52.84 92 SER B CA 1
ATOM 1777 C C . SER B 1 92 ? -11.281 -13.781 -15.359 1 52.84 92 SER B C 1
ATOM 1779 O O . SER B 1 92 ? -12.367 -13.336 -15.75 1 52.84 92 SER B O 1
ATOM 1781 N N . ASN B 1 93 ? -10.469 -14.484 -16.172 1 52.94 93 ASN B N 1
ATOM 1782 C CA . ASN B 1 93 ? -11.195 -15.375 -17.062 1 52.94 93 ASN B CA 1
ATOM 1783 C C . ASN B 1 93 ? -12.266 -16.172 -16.312 1 52.94 93 ASN B C 1
ATOM 1785 O O . ASN B 1 93 ? -11.938 -17.047 -15.516 1 52.94 93 ASN B O 1
ATOM 1789 N N . GLU B 1 94 ? -13.438 -15.688 -16.312 1 55.19 94 GLU B N 1
ATOM 1790 C CA . GLU B 1 94 ? -14.57 -16.328 -15.648 1 55.19 94 GLU B CA 1
ATOM 1791 C C . GLU B 1 94 ? -14.586 -17.828 -15.898 1 55.19 94 GLU B C 1
ATOM 1793 O O . GLU B 1 94 ? -15.18 -18.594 -15.125 1 55.19 94 GLU B O 1
ATOM 1798 N N . ASN B 1 95 ? -13.883 -18.203 -16.938 1 56.34 95 ASN B N 1
ATOM 1799 C CA . ASN B 1 95 ? -13.906 -19.625 -17.266 1 56.34 95 ASN B CA 1
ATOM 1800 C C . ASN B 1 95 ? -12.797 -20.375 -16.531 1 56.34 95 ASN B C 1
ATOM 1802 O O . ASN B 1 95 ? -12.742 -21.609 -16.578 1 56.34 95 ASN B O 1
ATOM 1806 N N . CYS B 1 96 ? -11.938 -19.672 -15.852 1 62.34 96 CYS B N 1
ATOM 1807 C CA . CYS B 1 96 ? -10.898 -20.344 -15.086 1 62.34 96 CYS B CA 1
ATOM 1808 C C . CYS B 1 96 ? -11.297 -20.453 -13.617 1 62.34 96 CYS B C 1
ATOM 1810 O O . CYS B 1 96 ? -11.531 -19.453 -12.953 1 62.34 96 CYS B O 1
ATOM 1812 N N . PRO B 1 97 ? -11.617 -21.672 -13.164 1 61.97 97 PRO B N 1
ATOM 1813 C CA . PRO B 1 97 ? -12.016 -21.875 -11.773 1 61.97 97 PRO B CA 1
ATOM 1814 C C . PRO B 1 97 ? -11.109 -21.156 -10.781 1 61.97 97 PRO B C 1
ATOM 1816 O O . PRO B 1 97 ? -11.586 -20.594 -9.789 1 61.97 97 PRO B O 1
ATOM 1819 N N . ILE B 1 98 ? -9.844 -21.125 -11.078 1 68.12 98 ILE B N 1
ATOM 1820 C CA . ILE B 1 98 ? -8.891 -20.453 -10.203 1 68.12 98 ILE B CA 1
ATOM 1821 C C . ILE B 1 98 ? -9.117 -18.938 -10.273 1 68.12 98 ILE B C 1
ATOM 1823 O O . ILE B 1 98 ? -9.19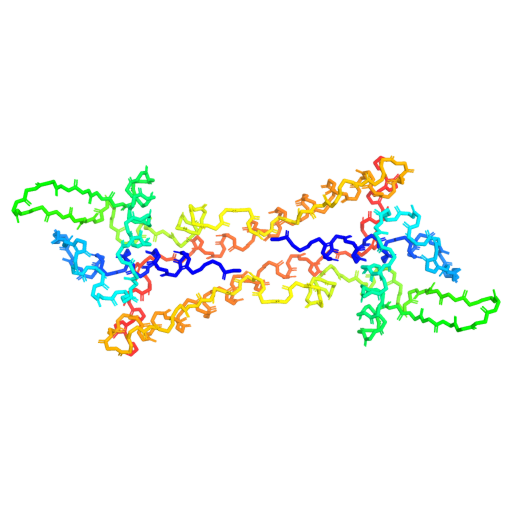5 -18.266 -9.234 1 68.12 98 ILE B O 1
ATOM 1827 N N . GLY B 1 99 ? -9.289 -18.531 -11.453 1 69.69 99 GLY B N 1
ATOM 1828 C CA . GLY B 1 99 ? -9.383 -17.094 -11.672 1 69.69 99 GLY B CA 1
ATOM 1829 C C . GLY B 1 99 ? -10.586 -16.469 -10.992 1 69.69 99 GLY B C 1
ATOM 1830 O O . GLY B 1 99 ? -10.484 -15.375 -10.43 1 69.69 99 GLY B O 1
ATOM 1831 N N . ARG B 1 100 ? -11.742 -17.188 -11.039 1 72.88 100 ARG B N 1
ATOM 1832 C CA . ARG B 1 100 ? -13 -16.641 -10.555 1 72.88 100 ARG B CA 1
ATOM 1833 C C . ARG B 1 100 ? -12.953 -16.406 -9.047 1 72.88 100 ARG B C 1
ATOM 1835 O O . ARG B 1 100 ? -13.453 -15.391 -8.555 1 72.88 100 ARG B O 1
ATOM 1842 N N . ASN B 1 101 ? -12.305 -17.359 -8.344 1 85.38 101 ASN B N 1
ATOM 1843 C CA . ASN B 1 101 ? -12.336 -17.281 -6.891 1 85.38 101 ASN B CA 1
ATOM 1844 C C . ASN B 1 101 ? -11.086 -16.594 -6.344 1 85.38 101 ASN B C 1
ATOM 1846 O O . ASN B 1 101 ? -11.109 -16.031 -5.246 1 85.38 101 ASN B O 1
ATOM 1850 N N . LEU B 1 102 ? -10.109 -16.672 -7.176 1 88 102 LEU B N 1
ATOM 1851 C CA . LEU B 1 102 ? -8.828 -16.141 -6.707 1 88 102 LEU B CA 1
ATOM 1852 C C . LEU B 1 102 ? -8.906 -14.641 -6.461 1 88 102 LEU B C 1
ATOM 1854 O O . LEU B 1 102 ? -8.391 -14.148 -5.457 1 88 102 LEU B O 1
ATOM 1858 N N . SER B 1 103 ? -9.602 -13.961 -7.344 1 85.56 103 SER B N 1
ATOM 1859 C CA . SER B 1 103 ? -9.727 -12.516 -7.203 1 85.56 103 SER B CA 1
ATOM 1860 C C . SER B 1 103 ? -10.367 -12.141 -5.871 1 85.56 103 SER B C 1
ATOM 1862 O O . SER B 1 103 ? -9.867 -11.281 -5.148 1 85.56 103 SER B O 1
ATOM 1864 N N . ASP B 1 104 ? -11.469 -12.812 -5.559 1 88.12 104 ASP B N 1
ATOM 1865 C CA . ASP B 1 104 ? -12.18 -12.539 -4.312 1 88.12 104 ASP B CA 1
ATOM 1866 C C . ASP B 1 104 ? -11.305 -12.852 -3.1 1 88.12 104 ASP B C 1
ATOM 1868 O O . ASP B 1 104 ? -11.297 -12.109 -2.119 1 88.12 104 ASP B O 1
ATOM 1872 N N . ILE B 1 105 ? -10.602 -13.922 -3.205 1 92.81 105 ILE B N 1
ATOM 1873 C CA . ILE B 1 105 ? -9.734 -14.352 -2.109 1 92.81 105 ILE B CA 1
ATOM 1874 C C . ILE B 1 105 ? -8.625 -13.328 -1.898 1 92.81 105 ILE B C 1
ATOM 1876 O O . ILE B 1 105 ? -8.367 -12.898 -0.77 1 92.81 105 ILE B O 1
ATOM 1880 N N . LEU B 1 106 ? -8.008 -12.906 -2.98 1 91.31 106 LEU B N 1
ATOM 1881 C CA . LEU B 1 106 ? -6.895 -11.977 -2.865 1 91.31 106 LEU B CA 1
ATOM 1882 C C . LEU B 1 106 ? -7.375 -10.609 -2.381 1 91.31 106 LEU B C 1
ATOM 1884 O O . LEU B 1 106 ? -6.676 -9.938 -1.621 1 91.31 106 LEU B O 1
ATOM 1888 N N . ILE B 1 107 ? -8.547 -10.195 -2.863 1 88.25 107 ILE B N 1
ATOM 1889 C CA . ILE B 1 107 ? -9.125 -8.938 -2.391 1 88.25 107 ILE B CA 1
ATOM 1890 C C . ILE B 1 107 ? -9.305 -8.992 -0.876 1 88.25 107 ILE B C 1
ATOM 1892 O O . ILE B 1 107 ? -8.914 -8.062 -0.164 1 88.25 107 ILE B O 1
ATOM 1896 N N . ARG B 1 108 ? -9.859 -10.078 -0.396 1 92.44 108 ARG B N 1
ATOM 1897 C CA . ARG B 1 108 ? -10.078 -10.242 1.038 1 92.44 108 ARG B CA 1
ATOM 1898 C C . ARG B 1 108 ? -8.75 -10.281 1.789 1 92.44 108 ARG B C 1
ATOM 1900 O O . ARG B 1 108 ? -8.586 -9.602 2.805 1 92.44 108 ARG B O 1
ATOM 1907 N N . VAL B 1 109 ? -7.805 -11.031 1.339 1 93.69 109 VAL B N 1
ATOM 1908 C CA . VAL B 1 109 ? -6.508 -11.188 1.988 1 93.69 109 VAL B CA 1
ATOM 1909 C C . VAL B 1 109 ? -5.793 -9.836 2.039 1 93.69 109 VAL B C 1
ATOM 1911 O O . VAL B 1 109 ? -5.258 -9.445 3.08 1 93.69 109 VAL B O 1
ATOM 1914 N N . CYS B 1 110 ? -5.797 -9.102 0.952 1 90.38 110 CYS B N 1
ATOM 1915 C CA . CYS B 1 110 ? -5.125 -7.812 0.896 1 90.38 110 CYS B CA 1
ATOM 1916 C C . CYS B 1 110 ? -5.844 -6.785 1.761 1 90.38 110 CYS B C 1
ATOM 1918 O O . CYS B 1 110 ? -5.211 -5.918 2.363 1 90.38 110 CYS B O 1
ATOM 1920 N N . HIS B 1 111 ? -7.164 -6.875 1.75 1 90.88 111 HIS B N 1
ATOM 1921 C CA . HIS B 1 111 ? -7.93 -6.008 2.637 1 90.88 111 HIS B CA 1
ATOM 1922 C C . HIS B 1 111 ? -7.547 -6.234 4.094 1 90.88 111 HIS B C 1
ATOM 1924 O O . HIS B 1 111 ? -7.332 -5.277 4.84 1 90.88 111 HIS B O 1
ATOM 1930 N N . ASN B 1 112 ? -7.453 -7.488 4.48 1 94.19 112 ASN B N 1
ATOM 1931 C CA . ASN B 1 112 ? -7.047 -7.812 5.844 1 94.19 112 ASN B CA 1
ATOM 1932 C C . ASN B 1 112 ? -5.633 -7.32 6.137 1 94.19 112 ASN B C 1
ATOM 1934 O O . ASN B 1 112 ? -5.371 -6.781 7.215 1 94.19 112 ASN B O 1
ATOM 1938 N N . ALA B 1 113 ? -4.727 -7.504 5.203 1 92.88 113 ALA B N 1
ATOM 1939 C CA . ALA B 1 113 ? -3.365 -7.004 5.363 1 92.88 113 ALA B CA 1
ATOM 1940 C C . ALA B 1 113 ? -3.354 -5.484 5.523 1 92.88 113 ALA B C 1
ATOM 1942 O O . ALA B 1 113 ? -2.621 -4.949 6.355 1 92.88 113 ALA B O 1
ATOM 1943 N N . GLU B 1 114 ? -4.141 -4.816 4.68 1 90.62 114 GLU B N 1
ATOM 1944 C CA . GLU B 1 114 ? -4.246 -3.363 4.746 1 90.62 114 GLU B CA 1
ATOM 1945 C C . GLU B 1 114 ? -4.699 -2.904 6.129 1 90.62 114 GLU B C 1
ATOM 1947 O O . GLU B 1 114 ? -4.25 -1.869 6.625 1 90.62 114 GLU B O 1
ATOM 1952 N N . GLN B 1 115 ? -5.637 -3.678 6.742 1 93.31 115 GLN B N 1
ATOM 1953 C CA . GLN B 1 115 ? -6.094 -3.326 8.078 1 93.31 115 GLN B CA 1
ATOM 1954 C C . GLN B 1 115 ? -4.941 -3.338 9.078 1 93.31 115 GLN B C 1
ATOM 1956 O O . GLN B 1 115 ? -4.895 -2.512 9.992 1 93.31 115 GLN B O 1
ATOM 1961 N N . HIS B 1 116 ? -3.99 -4.25 8.906 1 93.94 116 HIS B N 1
ATOM 1962 C CA . HIS B 1 116 ? -2.812 -4.277 9.766 1 93.94 116 HIS B CA 1
ATOM 1963 C C . HIS B 1 116 ? -1.927 -3.059 9.523 1 93.94 116 HIS B C 1
ATOM 1965 O O . HIS B 1 116 ? -1.368 -2.496 10.469 1 93.94 116 HIS B O 1
ATOM 1971 N N . PHE B 1 117 ? -1.835 -2.652 8.336 1 92.12 117 PHE B N 1
ATOM 1972 C CA . PHE B 1 117 ? -1.131 -1.433 7.953 1 92.12 117 PHE B CA 1
ATOM 1973 C C . PHE B 1 117 ? -1.779 -0.211 8.594 1 92.12 117 PHE B C 1
ATOM 1975 O O . PHE B 1 117 ? -1.11 0.564 9.281 1 92.12 117 PHE B O 1
ATOM 1982 N N . LEU B 1 118 ? -3.07 -0.117 8.445 1 93.56 118 LEU B N 1
ATOM 1983 C CA . LEU B 1 118 ? -3.816 1.036 8.938 1 93.56 118 LEU B CA 1
ATOM 1984 C C . LEU B 1 118 ? -3.842 1.06 10.461 1 93.56 118 LEU B C 1
ATOM 1986 O O . LEU B 1 118 ? -3.818 2.131 11.07 1 93.56 118 LEU B O 1
ATOM 1990 N N . ASN B 1 119 ? -3.922 -0.104 11.039 1 96.19 119 ASN B N 1
ATOM 1991 C CA . ASN B 1 119 ? -3.926 -0.18 12.5 1 96.19 119 ASN B CA 1
ATOM 1992 C C . ASN B 1 119 ? -2.631 0.362 13.094 1 96.19 119 ASN B C 1
ATOM 1994 O O . ASN B 1 119 ? -2.645 0.998 14.148 1 96.19 119 ASN B O 1
ATOM 1998 N N . TYR B 1 120 ? -1.518 0.094 12.453 1 96.44 120 TYR B N 1
ATOM 1999 C CA . TYR B 1 120 ? -0.264 0.683 12.914 1 96.44 120 TYR B CA 1
ATOM 2000 C C . TYR B 1 120 ? -0.305 2.203 12.805 1 96.44 120 TYR B C 1
ATOM 2002 O O . TYR B 1 120 ? 0.065 2.906 13.75 1 96.44 120 TYR B O 1
ATOM 2010 N N . LEU B 1 121 ? -0.772 2.758 11.68 1 95.38 121 LEU B N 1
ATOM 2011 C CA . LEU B 1 121 ? -0.841 4.195 11.453 1 95.38 121 LEU B CA 1
ATOM 2012 C C . LEU B 1 121 ? -1.787 4.859 12.445 1 95.38 121 LEU B C 1
ATOM 2014 O O . LEU B 1 121 ? -1.584 6.012 12.836 1 95.38 121 LEU B O 1
ATOM 2018 N N . LYS B 1 122 ? -2.834 4.129 12.797 1 97.5 122 LYS B N 1
ATOM 2019 C CA . LYS B 1 122 ? -3.805 4.609 13.781 1 97.5 122 LYS B CA 1
ATOM 2020 C C . LYS B 1 122 ? -3.137 4.891 15.125 1 97.5 122 LYS B C 1
ATOM 2022 O O . LYS B 1 122 ? -3.607 5.734 15.891 1 97.5 122 LYS B O 1
ATOM 2027 N N . GLY B 1 123 ? -2.018 4.25 15.328 1 97.94 123 GLY B N 1
ATOM 2028 C CA . GLY B 1 123 ? -1.293 4.41 16.578 1 97.94 123 GLY B CA 1
ATOM 2029 C C . GLY B 1 123 ? -0.338 5.59 16.578 1 97.94 123 GLY B C 1
ATOM 2030 O O . GLY B 1 123 ? 0.296 5.887 17.594 1 97.94 123 GLY B O 1
ATOM 2031 N N . VAL B 1 124 ? -0.176 6.305 15.484 1 98.25 124 VAL B N 1
ATOM 2032 C CA . VAL B 1 124 ? 0.715 7.453 15.352 1 98.25 124 VAL B CA 1
ATOM 2033 C C . VAL B 1 124 ? -0.106 8.719 15.141 1 98.25 124 VAL B C 1
ATOM 2035 O O . VAL B 1 124 ? -0.898 8.805 14.195 1 98.25 124 VAL B O 1
ATOM 2038 N N . THR B 1 125 ? 0.056 9.727 16 1 98.38 125 THR B N 1
ATOM 2039 C CA . THR B 1 125 ? -0.698 10.969 15.914 1 98.38 125 THR B CA 1
ATOM 2040 C C . THR B 1 125 ? 0.161 12.078 15.312 1 98.38 125 THR B C 1
ATOM 2042 O O . THR B 1 125 ? 1.384 11.953 15.227 1 98.38 125 THR B O 1
ATOM 2045 N N . ILE B 1 126 ? -0.467 13.141 14.867 1 97.62 126 ILE B N 1
ATOM 2046 C CA . ILE B 1 126 ? 0.241 14.328 14.391 1 97.62 126 ILE B CA 1
ATOM 2047 C C . ILE B 1 126 ? 1.104 14.898 15.516 1 97.62 126 ILE B C 1
ATOM 2049 O O . ILE B 1 126 ? 2.201 15.406 15.273 1 97.62 126 ILE B O 1
ATOM 2053 N N . LYS B 1 127 ? 0.589 14.836 16.766 1 97.5 127 LYS B N 1
ATOM 2054 C CA . LYS B 1 127 ? 1.405 15.273 17.891 1 97.5 127 LYS B CA 1
ATOM 2055 C C . LYS B 1 127 ? 2.715 14.5 17.953 1 97.5 127 LYS B C 1
ATOM 2057 O O . LYS B 1 127 ? 3.777 15.078 18.188 1 97.5 127 LYS B O 1
ATOM 2062 N N . ASP B 1 128 ? 2.652 13.156 17.797 1 97.5 128 ASP B N 1
ATOM 2063 C CA . ASP B 1 128 ? 3.854 12.328 17.781 1 97.5 128 ASP B CA 1
ATOM 2064 C C . ASP B 1 128 ? 4.84 12.812 16.719 1 97.5 128 ASP B C 1
ATOM 2066 O O . ASP B 1 128 ? 6.047 12.883 16.969 1 97.5 128 ASP B O 1
ATOM 2070 N N . ILE B 1 129 ? 4.324 13.133 15.531 1 96.06 129 ILE B N 1
ATOM 2071 C CA . ILE B 1 129 ? 5.145 13.586 14.414 1 96.06 129 ILE B CA 1
ATOM 2072 C C . ILE B 1 129 ? 5.84 14.898 14.781 1 96.06 129 ILE B C 1
ATOM 2074 O O . ILE B 1 129 ? 7.055 15.023 14.617 1 96.06 129 ILE B O 1
ATOM 2078 N N . ILE B 1 130 ? 5.109 15.836 15.289 1 94.06 130 ILE B N 1
ATOM 2079 C CA . ILE B 1 130 ? 5.641 17.156 15.648 1 94.06 130 ILE B CA 1
ATOM 2080 C C . ILE B 1 130 ? 6.695 17 16.75 1 94.06 130 ILE B C 1
ATOM 2082 O O . ILE B 1 130 ? 7.746 17.641 16.703 1 94.06 130 ILE B O 1
ATOM 2086 N N . ASP B 1 131 ? 6.387 16.172 17.719 1 95.44 131 ASP B N 1
ATOM 2087 C CA . ASP B 1 131 ? 7.32 15.953 18.812 1 95.44 131 ASP B CA 1
ATOM 2088 C C . ASP B 1 131 ? 8.641 15.383 18.312 1 95.44 131 ASP B C 1
ATOM 2090 O O . ASP B 1 131 ? 9.711 15.773 18.766 1 95.44 131 ASP B O 1
ATOM 2094 N N . GLU B 1 132 ? 8.562 14.508 17.406 1 94.06 132 GLU B N 1
ATOM 2095 C CA . GLU B 1 132 ? 9.781 13.922 16.844 1 94.06 132 GLU B CA 1
ATOM 2096 C C . GLU B 1 132 ? 10.555 14.945 16.016 1 94.06 132 GLU B C 1
ATOM 2098 O O . GLU B 1 132 ? 11.781 14.977 16.047 1 94.06 132 GLU B O 1
ATOM 2103 N N . ILE B 1 133 ? 9.859 15.766 15.273 1 88.81 133 ILE B N 1
ATOM 2104 C CA . ILE B 1 133 ? 10.5 16.812 14.484 1 88.81 133 ILE B CA 1
ATOM 2105 C C . ILE B 1 133 ? 11.242 17.781 15.414 1 88.81 133 ILE B C 1
ATOM 2107 O O . ILE B 1 133 ? 12.367 18.188 15.125 1 88.81 133 ILE B O 1
ATOM 2111 N N . ASN B 1 134 ? 10.625 18.078 16.484 1 88.69 134 ASN B N 1
ATOM 2112 C CA . ASN B 1 134 ? 11.203 19.016 17.438 1 88.69 134 ASN B CA 1
ATOM 2113 C C . ASN B 1 134 ? 12.414 18.406 18.141 1 88.69 134 ASN B C 1
ATOM 2115 O O . ASN B 1 134 ? 13.305 19.141 18.578 1 88.69 134 ASN B O 1
ATOM 2119 N N . SER B 1 135 ? 12.375 17.094 18.234 1 86.25 135 SER B N 1
ATOM 2120 C CA . SER B 1 135 ? 13.469 16.422 18.922 1 86.25 135 SER B CA 1
ATOM 2121 C C . SER B 1 135 ? 14.625 16.125 17.969 1 86.25 135 SER B C 1
ATOM 2123 O O . SER B 1 135 ? 15.719 15.766 18.406 1 86.25 135 SER B O 1
ATOM 2125 N N . SER B 1 136 ? 14.453 16.141 16.656 1 72.88 136 SER B N 1
ATOM 2126 C CA . SER B 1 136 ? 15.492 15.844 15.68 1 72.88 136 SER B CA 1
ATOM 2127 C C . SER B 1 136 ? 16.344 17.078 15.391 1 72.88 136 SER B C 1
ATOM 2129 O O . SER B 1 136 ? 15.836 18.203 15.359 1 72.88 136 SER B O 1
#

Nearest PDB structures (foldseek):
  3k69-assembly1_A-2  TM=8.397E-01  e=3.507E-09  Lactiplantibacillus plantarum
  2y75-assembly1_E  TM=7.544E-01  e=3.164E-08  Bacillus subtilis
  4hf0-assembly1_A  TM=8.591E-01  e=6.421E-07  Escherichia coli K-12
  4cic-assembly1_B  TM=8.118E-01  e=3.599E-07  Thermincola potens JR
  3lwf-assembly1_A  TM=7.757E-01  e=9.630E-07  Listeria innocua

Solvent-accessible surface area (backbone atoms only — not comparable to full-atom values): 14372 Å² total; per-residue (Å²): 87,66,44,50,39,53,50,47,51,49,53,52,42,54,37,50,73,45,71,82,41,59,40,42,72,66,59,50,33,67,44,61,60,49,59,66,70,61,48,50,52,48,53,47,51,36,37,76,69,55,50,28,43,77,44,84,69,96,90,25,25,34,30,64,60,59,63,41,78,74,40,31,46,29,65,50,36,55,76,52,47,65,69,52,67,38,62,42,58,66,82,39,32,74,83,21,75,61,32,55,44,43,45,60,49,48,43,51,53,31,46,54,18,43,48,40,23,38,53,49,30,53,73,39,27,41,39,57,52,48,53,49,50,71,71,100,94,60,43,50,40,51,50,46,51,47,54,52,41,52,36,51,73,46,71,81,42,58,42,43,72,68,60,51,33,67,44,61,59,50,58,66,71,61,48,50,53,49,52,50,50,37,37,76,69,55,52,28,44,76,44,83,67,95,89,27,25,33,28,63,60,58,63,40,76,75,41,29,46,29,64,52,35,53,76,51,47,62,69,51,69,40,62,43,59,67,83,40,32,74,84,21,75,62,32,53,44,44,45,58,50,49,42,51,53,31,47,54,19,43,48,41,22,39,52,49,30,52,74,38,28,40,38,56,53,49,53,49,51,71,71,100

InterPro domains:
  IPR000944 Transcription regulator Rrf2 [PF02082] (2-132)
  IPR000944 Transcription regulator Rrf2 [PS51197] (1-131)
  IPR000944 Transcription regulator Rrf2 [PTHR33221] (2-134)
  IPR000944 Transcription regulator Rrf2 [TIGR00738] (5-130)
  IPR036388 Winged helix-like DNA-binding domain superfamily [G3DSA:1.10.10.10] (1-136)
  IPR036390 Winged helix DNA-binding domain superfamily [SSF46785] (2-134)

Sequence (272 aa):
MNSDFSIAVHCVAYLAKKQNQRVTSEDIAQSVSVHPARLRKILSILRKENIITSKEGAKGGFSLNDPPEHITLDKIFKITSEETLVPKCPDSNENCPIGRNLSDILIRVCHNAEQHFLNYLKGVTIKDIIDEINSSMNSDFSIAVHCVAYLAKKQNQRVTSEDIAQSVSVHPARLRKILSILRKENIITSKEGAKGGFSLNDPPEHITLDKIFKITSEETLVPKCPDSNENCPIGRNLSDILIRVCHNAEQHFLNYLKGVTIKDIIDEINSS

pLDDT: mean 87.32, std 12.52, range [37.88, 98.44]

Radius of gyration: 22.8 Å; Cα contacts (8 Å, |Δi|>4): 428; chains: 2; bounding box: 31×72×45 Å

Organism: Geobacillus kaustophilus (strain HTA426) (NCBI:txid235909)